Protein AF-K1XYV0-F1 (afdb_monomer_lite)

pLDDT: mean 82.24, std 15.39, range [30.09, 96.56]

Structure (mmCIF, N/CA/C/O backbone):
data_AF-K1XYV0-F1
#
_entry.id   AF-K1XYV0-F1
#
loop_
_atom_site.group_PDB
_atom_site.id
_atom_site.type_symbol
_atom_site.label_atom_id
_atom_site.label_alt_id
_atom_site.label_comp_id
_atom_site.label_asym_id
_atom_site.label_entity_id
_atom_site.label_seq_id
_atom_site.pdbx_PDB_ins_code
_atom_site.Cartn_x
_atom_site.Cartn_y
_atom_site.Cartn_z
_atom_site.occupancy
_atom_site.B_iso_or_equiv
_atom_site.auth_seq_id
_atom_site.auth_comp_id
_atom_site.auth_asym_id
_atom_site.auth_atom_id
_atom_site.pdbx_PDB_model_num
ATOM 1 N N . MET A 1 1 ? -13.484 -23.346 21.060 1.00 34.22 1 MET A N 1
ATOM 2 C CA . MET A 1 1 ? -13.846 -22.359 20.023 1.00 34.22 1 MET A CA 1
ATOM 3 C C . MET A 1 1 ? -14.900 -21.458 20.627 1.00 34.22 1 MET A C 1
ATOM 5 O O . MET A 1 1 ? -16.013 -21.914 20.848 1.00 34.22 1 MET A O 1
ATOM 9 N N . THR A 1 2 ? -14.520 -20.246 21.008 1.00 31.73 2 THR A N 1
ATOM 10 C CA . THR A 1 2 ? -15.452 -19.229 21.510 1.00 31.73 2 THR A CA 1
ATOM 11 C C . THR A 1 2 ? -16.123 -18.592 20.289 1.00 31.73 2 THR A C 1
ATOM 13 O O . THR A 1 2 ? -15.403 -18.287 19.334 1.00 31.73 2 THR A O 1
ATOM 16 N N . PRO A 1 3 ? -17.459 -18.457 20.240 1.00 30.09 3 PRO A N 1
ATOM 17 C CA . PRO A 1 3 ? -18.120 -17.852 19.088 1.00 30.09 3 PRO A CA 1
ATOM 18 C C . PRO A 1 3 ? -17.719 -16.370 18.962 1.00 30.09 3 PRO A C 1
ATOM 20 O O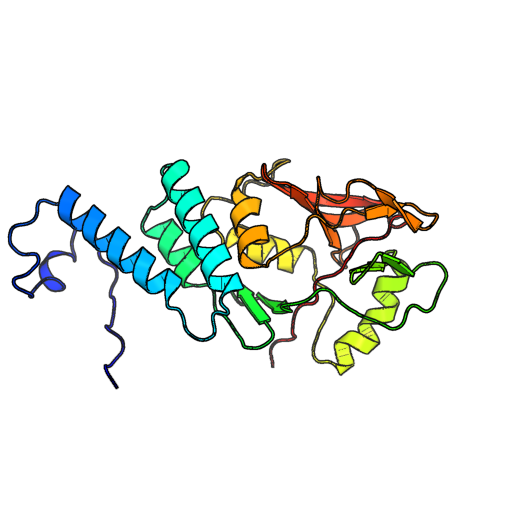 . PRO A 1 3 ? -17.352 -15.758 19.970 1.00 30.09 3 PRO A O 1
ATOM 23 N N . PRO A 1 4 ? -17.778 -15.779 17.753 1.00 40.09 4 PRO A N 1
ATOM 24 C CA . PRO A 1 4 ? -17.582 -14.347 17.598 1.00 40.09 4 PRO A CA 1
ATOM 25 C C . PRO A 1 4 ? -18.696 -13.638 18.367 1.00 40.09 4 PRO A C 1
ATOM 27 O O . PRO A 1 4 ? -19.871 -13.958 18.193 1.00 40.09 4 PRO A O 1
ATOM 30 N N . ILE A 1 5 ? -18.321 -12.708 19.243 1.00 43.47 5 ILE A N 1
ATOM 31 C CA . ILE A 1 5 ? -19.282 -11.806 19.873 1.00 43.47 5 ILE A CA 1
ATOM 32 C C . ILE A 1 5 ? -19.914 -10.992 18.740 1.00 43.47 5 ILE A C 1
ATOM 34 O O . ILE A 1 5 ? -19.206 -10.340 17.973 1.00 43.47 5 ILE A O 1
ATOM 38 N N . ASP A 1 6 ? -21.233 -11.095 18.606 1.00 42.94 6 ASP A N 1
ATOM 39 C CA . ASP A 1 6 ? -22.025 -10.340 17.640 1.00 42.94 6 ASP A CA 1
ATOM 40 C C . ASP A 1 6 ? -22.097 -8.882 18.123 1.00 42.94 6 ASP A C 1
ATOM 42 O O . ASP A 1 6 ? -22.933 -8.509 18.951 1.00 42.94 6 ASP A O 1
ATOM 46 N N . TRP A 1 7 ? -21.113 -8.078 17.717 1.00 45.12 7 TRP A N 1
ATOM 47 C CA . TRP A 1 7 ? -20.989 -6.675 18.108 1.00 45.12 7 TRP A CA 1
ATOM 48 C C . TRP A 1 7 ? -21.969 -5.825 17.292 1.00 45.12 7 TRP A C 1
ATOM 50 O O . TRP A 1 7 ? -21.604 -5.232 16.278 1.00 45.12 7 TRP A O 1
ATOM 60 N N . MET A 1 8 ? -23.225 -5.754 17.734 1.00 40.41 8 MET A N 1
ATOM 61 C CA . MET A 1 8 ? -24.137 -4.703 17.275 1.00 40.41 8 MET A CA 1
ATOM 62 C C . MET A 1 8 ? -23.553 -3.318 17.600 1.00 40.41 8 MET A C 1
ATOM 64 O O . MET A 1 8 ? -22.901 -3.139 18.630 1.00 40.41 8 MET A O 1
ATOM 68 N N . GLU A 1 9 ? -23.796 -2.340 16.720 1.00 41.62 9 GLU A N 1
ATOM 69 C CA . GLU A 1 9 ? -23.398 -0.939 16.896 1.00 41.62 9 GLU A CA 1
ATOM 70 C C . GLU A 1 9 ? -23.765 -0.421 18.295 1.00 41.62 9 GLU A C 1
ATOM 72 O O . GLU A 1 9 ? -24.942 -0.322 18.659 1.00 41.62 9 GLU A O 1
ATOM 77 N N . VAL A 1 10 ? -22.745 -0.072 19.083 1.00 42.69 10 VAL A N 1
ATOM 78 C CA . VAL A 1 10 ? -22.927 0.583 20.378 1.00 42.69 10 VAL A CA 1
ATOM 79 C C . VAL A 1 10 ? -23.204 2.058 20.107 1.00 42.69 10 VAL A C 1
ATOM 81 O O . VAL A 1 10 ? -22.298 2.876 20.005 1.00 42.69 10 VAL A O 1
ATOM 84 N N . THR A 1 11 ? -24.477 2.400 19.946 1.00 48.16 11 THR A N 1
ATOM 85 C CA . THR A 1 11 ? -24.942 3.789 20.016 1.00 48.16 11 THR A CA 1
ATOM 86 C C . THR A 1 11 ? -25.231 4.157 21.474 1.00 48.16 11 THR A C 1
ATOM 88 O O . THR A 1 11 ? -25.444 3.273 22.312 1.00 48.16 11 THR A O 1
ATOM 91 N N . ALA A 1 12 ? -25.302 5.456 21.784 1.00 46.09 12 ALA A N 1
ATOM 92 C CA . ALA A 1 12 ? -25.730 5.944 23.102 1.00 46.09 12 ALA A CA 1
ATOM 93 C C . ALA A 1 12 ? -27.096 5.363 23.539 1.00 46.09 12 ALA A C 1
ATOM 95 O O . ALA A 1 12 ? -27.359 5.199 24.727 1.00 46.09 12 ALA A O 1
ATOM 96 N N . GLU A 1 13 ? -27.943 4.978 22.579 1.00 40.25 13 GLU A N 1
ATOM 97 C CA . GLU A 1 13 ? -29.250 4.358 22.819 1.00 40.25 13 GLU A CA 1
ATOM 98 C C . GLU A 1 13 ? -29.178 2.835 23.056 1.00 40.25 13 GLU A C 1
ATOM 100 O O . GLU A 1 13 ? -30.052 2.271 23.716 1.00 40.25 13 GLU A O 1
ATOM 105 N N . ASN A 1 14 ? -28.123 2.160 22.577 1.00 46.03 14 ASN A N 1
ATOM 106 C CA . ASN A 1 14 ? -27.986 0.696 22.615 1.00 46.03 14 ASN A CA 1
ATOM 107 C C . ASN A 1 14 ? -26.979 0.181 23.661 1.00 46.03 14 ASN A C 1
ATOM 109 O O . ASN A 1 14 ? -26.996 -1.010 23.995 1.00 46.03 14 ASN A O 1
ATOM 113 N N . ALA A 1 15 ? -26.157 1.064 24.237 1.00 42.31 15 ALA A N 1
ATOM 114 C CA . ALA A 1 15 ? -25.231 0.756 25.331 1.00 42.31 15 ALA A CA 1
ATOM 115 C C . ALA A 1 15 ? -25.857 -0.025 26.517 1.00 42.31 15 ALA A C 1
ATOM 117 O O . ALA A 1 15 ? -25.218 -0.966 26.999 1.00 42.31 15 ALA A O 1
ATOM 118 N N . PRO A 1 16 ? -27.113 0.233 26.958 1.00 44.03 16 PRO A N 1
ATOM 119 C CA . PRO A 1 16 ? -27.680 -0.450 28.127 1.00 44.03 16 PRO A CA 1
ATOM 120 C C . PRO A 1 16 ? -28.023 -1.934 27.908 1.00 44.03 16 PRO A C 1
ATOM 122 O O . PRO A 1 16 ? -28.310 -2.642 28.873 1.00 44.03 16 PRO A O 1
ATOM 125 N N . LYS A 1 17 ? -28.052 -2.425 26.659 1.00 42.88 17 LYS A N 1
ATOM 126 C CA . LYS A 1 17 ? -28.439 -3.818 26.351 1.00 42.88 17 LYS A CA 1
ATOM 127 C C . LYS A 1 17 ? -27.262 -4.779 26.190 1.00 42.88 17 LYS A C 1
ATOM 129 O O . LYS A 1 17 ? -27.455 -5.972 26.409 1.00 42.88 17 LYS A O 1
ATOM 134 N N . ILE A 1 18 ? -26.073 -4.285 25.841 1.00 45.56 18 ILE A N 1
ATOM 135 C CA . ILE A 1 18 ? -24.883 -5.118 25.570 1.00 45.56 18 ILE A CA 1
ATOM 136 C C . ILE A 1 18 ? -24.045 -5.335 26.848 1.00 45.56 18 ILE A C 1
ATOM 138 O O . ILE A 1 18 ? -23.333 -6.329 26.972 1.00 45.56 18 ILE A O 1
ATOM 142 N N . LEU A 1 19 ? -24.192 -4.466 27.852 1.00 46.69 19 LEU A N 1
ATOM 143 C CA . LEU A 1 19 ? -23.404 -4.482 29.086 1.00 46.69 19 LEU A CA 1
ATOM 144 C C . LEU A 1 19 ? -24.196 -5.113 30.244 1.00 46.69 19 LEU A C 1
ATOM 146 O O . LEU A 1 19 ? -24.749 -4.428 31.100 1.00 46.69 19 LEU A O 1
ATOM 150 N N . LYS A 1 20 ? -24.266 -6.449 30.266 1.00 44.28 20 LYS A N 1
ATOM 151 C CA . LYS A 1 20 ? -24.708 -7.238 31.435 1.00 44.28 20 LYS A CA 1
ATOM 152 C C . LYS A 1 20 ? -23.610 -8.177 31.937 1.00 44.28 20 LYS A C 1
ATOM 154 O O . LYS A 1 20 ? -23.865 -9.341 32.232 1.00 44.28 20 LYS A O 1
ATOM 159 N N . THR A 1 21 ? -22.385 -7.682 32.033 1.00 54.94 21 THR A N 1
ATOM 160 C CA . THR A 1 21 ? -21.375 -8.284 32.908 1.00 54.94 21 THR A CA 1
ATOM 161 C C . THR A 1 21 ? -21.115 -7.313 34.053 1.00 54.94 21 THR A C 1
ATOM 163 O O . THR A 1 21 ? -21.098 -6.099 33.843 1.00 54.94 21 THR A O 1
ATOM 166 N N . ASP A 1 22 ? -20.953 -7.837 35.270 1.00 59.22 22 ASP A N 1
ATOM 167 C CA . ASP A 1 22 ? -20.768 -7.031 36.488 1.00 59.22 22 ASP A CA 1
ATOM 168 C C . ASP A 1 22 ? -19.559 -6.072 36.398 1.00 59.22 22 ASP A C 1
ATOM 170 O O . ASP A 1 22 ? -19.506 -5.080 37.116 1.00 59.22 22 ASP A O 1
ATOM 174 N N . GLU A 1 23 ? -18.635 -6.309 35.460 1.00 59.03 23 GLU A N 1
ATOM 175 C CA . GLU A 1 23 ? -17.440 -5.493 35.194 1.00 59.03 23 GLU A CA 1
ATOM 176 C C . GLU A 1 23 ? -17.707 -4.037 34.769 1.00 59.03 23 GLU A C 1
ATOM 178 O O . GLU A 1 23 ? -16.818 -3.205 34.917 1.00 59.03 23 GLU A O 1
ATOM 183 N N . PHE A 1 24 ? -18.886 -3.706 34.230 1.00 60.69 24 PHE A N 1
ATOM 18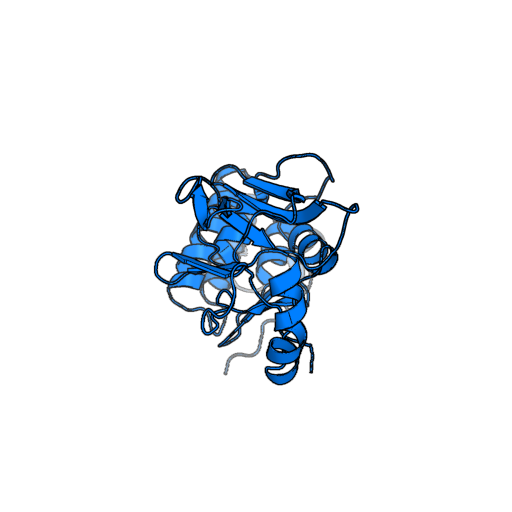4 C CA . PHE A 1 24 ? -19.136 -2.382 33.624 1.00 60.69 24 PHE A CA 1
ATOM 185 C C . PHE A 1 24 ? -20.207 -1.554 34.331 1.00 60.69 24 PHE A C 1
ATOM 187 O O . PHE A 1 24 ? -20.509 -0.442 33.906 1.00 60.69 24 PHE A O 1
ATOM 194 N N . ARG A 1 25 ? -20.818 -2.105 35.383 1.00 62.78 25 ARG A N 1
ATOM 195 C CA . ARG A 1 25 ? -22.044 -1.563 35.980 1.00 62.78 25 ARG A CA 1
ATOM 196 C C . ARG A 1 25 ? -21.842 -0.226 36.701 1.00 62.78 25 ARG A C 1
ATOM 198 O O . ARG A 1 25 ? -22.779 0.565 36.749 1.00 62.78 25 ARG A O 1
ATOM 205 N N . ASP A 1 26 ? -20.633 0.018 37.206 1.00 78.75 26 ASP A N 1
ATOM 206 C CA . ASP A 1 26 ? -20.312 1.165 38.066 1.00 78.75 26 ASP A CA 1
ATOM 207 C C . ASP A 1 26 ? -19.375 2.194 37.402 1.00 78.75 26 ASP A C 1
ATOM 209 O O . ASP A 1 26 ? -18.969 3.162 38.045 1.00 78.75 26 ASP A O 1
ATOM 213 N N . LEU A 1 27 ? -19.021 2.002 36.125 1.00 76.25 27 LEU A N 1
ATOM 214 C CA . LEU A 1 27 ? -18.130 2.912 35.403 1.00 76.25 27 LEU A CA 1
ATOM 215 C C . LEU A 1 27 ? -18.881 4.146 34.900 1.00 76.25 27 LEU A C 1
ATOM 217 O O . LEU A 1 27 ? -19.997 4.057 34.384 1.00 76.25 27 LEU A O 1
ATOM 221 N N . LYS A 1 28 ? -18.230 5.307 34.984 1.00 84.38 28 LYS A N 1
ATOM 222 C CA . LYS A 1 28 ? -18.672 6.517 34.286 1.00 84.38 28 LYS A CA 1
ATOM 223 C C . LYS A 1 28 ? -18.500 6.340 32.779 1.00 84.38 28 LYS A C 1
ATOM 225 O O . LYS A 1 28 ? -17.657 5.575 32.318 1.00 84.38 28 LYS A O 1
ATOM 230 N N . GLU A 1 29 ? -19.257 7.107 32.002 1.00 78.19 29 GLU A N 1
ATOM 231 C CA . GLU A 1 29 ? -19.214 7.065 30.535 1.00 78.19 29 GLU A CA 1
ATOM 232 C C . GLU A 1 29 ? -17.792 7.254 29.974 1.00 78.19 29 GLU A C 1
ATOM 234 O O . GLU A 1 29 ? -17.361 6.501 29.104 1.00 78.19 29 GLU A O 1
ATOM 239 N N . GLU A 1 30 ? -17.019 8.185 30.535 1.00 79.00 30 GLU A N 1
ATOM 240 C CA . GLU A 1 30 ? -15.622 8.421 30.143 1.00 79.00 30 GLU A CA 1
ATOM 241 C C . GLU A 1 30 ? -14.723 7.197 30.397 1.00 79.00 30 GLU A C 1
ATOM 243 O O . GLU A 1 30 ? -13.899 6.834 29.557 1.00 79.00 30 GLU A O 1
ATOM 248 N N . GLU A 1 31 ? -14.906 6.520 31.534 1.00 80.94 31 GLU A N 1
ATOM 249 C CA . GLU A 1 31 ? -14.152 5.315 31.900 1.00 80.94 31 GLU A CA 1
ATOM 250 C C . GLU A 1 31 ? -14.528 4.136 30.993 1.00 80.94 31 GLU A C 1
ATOM 252 O O . GLU A 1 31 ? -13.666 3.348 30.593 1.00 80.94 31 GLU A O 1
ATOM 257 N N . LEU A 1 32 ? -15.804 4.051 30.608 1.00 79.75 32 LEU A N 1
ATOM 258 C CA . LEU A 1 32 ? -16.302 3.057 29.666 1.00 79.75 32 LEU A CA 1
ATOM 259 C C . LEU A 1 32 ? -15.686 3.248 28.273 1.00 79.75 32 LEU A C 1
ATOM 261 O O . LEU A 1 32 ? -15.239 2.273 27.672 1.00 79.75 32 LEU A O 1
ATOM 265 N N . VAL A 1 33 ? -15.608 4.486 27.773 1.00 78.31 33 VAL A N 1
ATOM 266 C CA . VAL A 1 33 ? -14.982 4.794 26.474 1.00 78.31 33 VAL A CA 1
ATOM 267 C C . VAL A 1 33 ? -13.500 4.414 26.473 1.00 78.31 33 VAL A C 1
ATOM 269 O O . VAL A 1 33 ? -13.040 3.757 25.538 1.00 78.31 33 VAL A O 1
ATOM 272 N N . ILE A 1 34 ? -12.762 4.749 27.537 1.00 80.44 34 ILE A N 1
ATOM 273 C CA . ILE A 1 34 ? -11.345 4.377 27.681 1.00 80.44 34 ILE A CA 1
ATOM 274 C C . ILE A 1 34 ? -11.178 2.853 27.644 1.00 80.44 34 ILE A C 1
ATOM 276 O O . ILE A 1 34 ? -10.327 2.334 26.918 1.00 80.44 34 ILE A O 1
ATOM 280 N N . LEU A 1 35 ? -12.007 2.125 28.396 1.00 83.06 35 LEU A N 1
ATOM 281 C CA . LEU A 1 35 ? -11.947 0.667 28.466 1.00 83.06 35 LEU A CA 1
ATOM 282 C C . LEU A 1 35 ? -12.308 0.005 27.127 1.00 83.06 35 LEU A C 1
ATOM 284 O O . LEU A 1 35 ? -11.651 -0.952 26.712 1.00 83.06 35 LEU A O 1
ATOM 288 N N . LEU A 1 36 ? -13.321 0.521 26.427 1.00 83.00 36 LEU A N 1
ATOM 289 C CA . LEU A 1 36 ? -13.712 0.041 25.100 1.00 83.00 36 LEU A CA 1
ATOM 290 C C . LEU A 1 36 ? -12.607 0.278 24.065 1.00 83.00 36 LEU A C 1
ATOM 292 O O . LEU A 1 36 ? -12.276 -0.643 23.316 1.00 83.00 36 LEU A O 1
ATOM 296 N N . ASN A 1 37 ? -11.989 1.462 24.055 1.00 82.56 37 ASN A N 1
ATOM 297 C CA . ASN A 1 37 ? -10.861 1.754 23.170 1.00 82.56 37 ASN A CA 1
ATOM 298 C C . ASN A 1 37 ? -9.663 0.845 23.469 1.00 82.56 37 ASN A C 1
ATOM 300 O O . ASN A 1 37 ? -9.077 0.290 22.542 1.00 82.56 37 ASN A O 1
ATOM 304 N N . ALA A 1 38 ? -9.346 0.597 24.744 1.00 85.00 38 ALA A N 1
ATOM 305 C CA . ALA A 1 38 ? -8.284 -0.335 25.124 1.00 85.00 38 ALA A CA 1
ATOM 306 C C . ALA A 1 38 ? -8.542 -1.762 24.602 1.00 85.00 38 ALA A C 1
ATOM 308 O O . ALA A 1 38 ? -7.650 -2.365 24.001 1.00 85.00 38 ALA A O 1
ATOM 309 N N . LYS A 1 39 ? -9.773 -2.278 24.745 1.00 87.06 39 LYS A N 1
ATOM 310 C CA . LYS A 1 39 ? -10.154 -3.593 24.196 1.00 87.06 39 LYS A CA 1
ATOM 311 C C . LYS A 1 39 ? -10.095 -3.624 22.664 1.00 87.06 39 LYS A C 1
ATOM 313 O O . LYS A 1 39 ? -9.656 -4.615 22.086 1.00 87.06 39 LYS A O 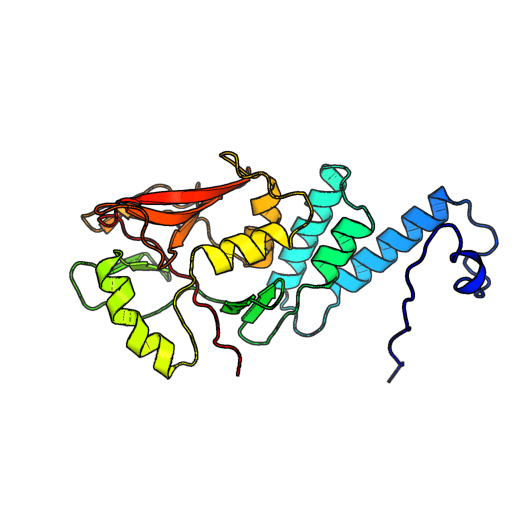1
ATOM 318 N N . ARG A 1 40 ? -10.488 -2.541 21.983 1.00 88.81 40 ARG A N 1
ATOM 319 C CA . ARG A 1 40 ? -10.352 -2.422 20.518 1.00 88.81 40 ARG A CA 1
ATOM 320 C C . ARG A 1 40 ? -8.894 -2.429 20.078 1.00 88.81 40 ARG A C 1
ATOM 322 O O . ARG A 1 40 ? -8.556 -3.135 19.131 1.00 88.81 40 ARG A O 1
ATOM 329 N N . HIS A 1 41 ? -8.020 -1.707 20.777 1.00 92.25 41 HIS A N 1
ATOM 330 C CA . HIS A 1 41 ? -6.583 -1.735 20.506 1.00 92.25 41 HIS A CA 1
ATOM 331 C C . HIS A 1 41 ? -6.025 -3.154 20.652 1.00 92.25 41 HIS A C 1
ATOM 333 O O . HIS A 1 41 ? -5.329 -3.630 19.759 1.00 92.25 41 HIS A O 1
ATOM 339 N N . GLU A 1 42 ? -6.386 -3.870 21.718 1.00 92.31 42 GLU A N 1
ATOM 340 C CA . GLU A 1 42 ? -5.985 -5.267 21.900 1.00 92.31 42 GLU A CA 1
ATOM 341 C C . GLU A 1 42 ? -6.468 -6.164 20.747 1.00 92.31 42 GLU A C 1
ATOM 343 O O . GLU A 1 42 ? -5.687 -6.947 20.202 1.00 92.31 42 GLU A O 1
ATOM 348 N N . ASN A 1 43 ? -7.723 -6.015 20.316 1.00 91.50 43 ASN A N 1
ATOM 349 C CA . ASN A 1 43 ? -8.270 -6.776 19.191 1.00 91.50 43 ASN A CA 1
ATOM 350 C C . ASN A 1 43 ? -7.536 -6.477 17.875 1.00 91.50 43 ASN A C 1
ATOM 352 O O . ASN A 1 43 ? -7.203 -7.403 17.135 1.00 91.50 43 ASN A O 1
ATOM 356 N N . LEU A 1 44 ? -7.241 -5.203 17.593 1.00 94.25 44 LEU A N 1
ATOM 357 C CA . LEU A 1 44 ? -6.489 -4.779 16.407 1.00 94.25 44 LEU A CA 1
ATOM 358 C C . LEU A 1 44 ? -5.084 -5.393 16.353 1.00 94.25 44 LEU A C 1
ATOM 360 O O . LEU A 1 44 ? -4.595 -5.707 15.269 1.00 94.25 44 LEU A O 1
ATOM 364 N N . LEU A 1 45 ? -4.450 -5.587 17.510 1.00 95.75 45 LEU A N 1
ATOM 365 C CA . LEU A 1 45 ? -3.093 -6.124 17.639 1.00 95.75 45 LEU A CA 1
ATOM 366 C C . LEU A 1 45 ? -3.008 -7.653 17.626 1.00 95.75 45 LEU A C 1
ATOM 368 O O . LEU A 1 45 ? -1.906 -8.205 17.566 1.00 95.75 45 LEU A O 1
ATOM 372 N N . ASN A 1 46 ? -4.151 -8.335 17.688 1.00 93.50 46 ASN A N 1
ATOM 373 C CA . ASN A 1 46 ? -4.246 -9.792 17.735 1.00 93.50 46 ASN A CA 1
ATOM 374 C C . ASN A 1 46 ? -5.092 -10.356 16.580 1.00 93.50 46 ASN A C 1
ATOM 376 O O . ASN A 1 46 ? -5.654 -11.448 16.684 1.00 93.50 46 ASN A O 1
ATOM 380 N N . LYS A 1 47 ? -5.188 -9.626 15.461 1.00 93.06 47 LYS A N 1
ATOM 381 C CA . LYS A 1 47 ? -5.910 -10.101 14.275 1.00 93.06 47 LYS A CA 1
ATOM 382 C C . LYS A 1 47 ? -5.226 -11.345 13.687 1.00 93.06 47 LYS A C 1
ATOM 384 O O . LYS A 1 47 ? -3.997 -11.462 13.725 1.00 93.06 47 LYS A O 1
ATOM 389 N N . PRO A 1 48 ? -6.000 -12.277 13.105 1.00 93.38 48 PRO A N 1
ATOM 390 C CA . PRO A 1 48 ? -5.443 -13.491 12.521 1.00 93.38 48 PRO A CA 1
ATOM 391 C C . PRO A 1 48 ? -4.458 -13.176 11.386 1.00 93.38 48 PRO A C 1
ATOM 393 O O . PRO A 1 48 ? -4.639 -12.216 10.639 1.00 93.38 48 PRO A O 1
ATOM 396 N N . ASN A 1 49 ? -3.438 -14.029 11.239 1.00 93.38 49 ASN A N 1
ATOM 397 C CA . ASN A 1 49 ? -2.404 -13.977 10.191 1.00 93.38 49 ASN A CA 1
ATOM 398 C C . ASN A 1 49 ? -1.520 -12.715 10.171 1.00 93.38 49 ASN A C 1
ATOM 400 O O . ASN A 1 49 ? -0.816 -12.481 9.185 1.00 93.38 49 ASN A O 1
ATOM 404 N N . MET A 1 50 ? -1.526 -11.912 11.236 1.00 94.50 50 MET A N 1
ATOM 405 C CA . MET A 1 50 ? -0.533 -10.856 11.407 1.00 94.50 50 MET A CA 1
ATOM 406 C C . MET A 1 50 ? 0.846 -11.468 11.661 1.00 94.50 50 MET A C 1
ATOM 408 O O . MET A 1 50 ? 1.035 -12.300 12.548 1.00 94.50 50 MET A O 1
ATOM 412 N N . THR A 1 51 ? 1.828 -11.033 10.884 1.00 94.00 51 THR A N 1
ATOM 413 C CA . THR A 1 51 ? 3.247 -11.248 11.177 1.00 94.00 51 THR A CA 1
ATOM 414 C C . THR A 1 51 ? 3.692 -10.328 12.325 1.00 94.00 51 THR A C 1
ATOM 416 O O . THR A 1 51 ? 3.012 -9.338 12.617 1.00 94.00 51 THR A O 1
ATOM 419 N N . PRO A 1 52 ? 4.853 -10.577 12.963 1.00 94.75 52 PRO A N 1
ATOM 420 C CA . PRO A 1 52 ? 5.410 -9.642 13.945 1.00 94.75 52 PRO A CA 1
ATOM 421 C C . PRO A 1 52 ? 5.566 -8.214 13.397 1.00 94.75 52 PRO A C 1
ATOM 423 O O . PRO A 1 52 ? 5.280 -7.250 14.104 1.00 94.75 52 PRO A O 1
ATOM 426 N N . THR A 1 53 ? 5.944 -8.076 12.121 1.00 92.94 53 THR A N 1
ATOM 427 C CA . THR A 1 53 ? 6.035 -6.779 11.435 1.00 92.94 53 THR A CA 1
ATOM 428 C C . THR A 1 53 ? 4.669 -6.113 11.287 1.00 92.94 53 THR A C 1
ATOM 430 O O . THR A 1 53 ? 4.540 -4.930 11.591 1.00 92.94 53 THR A O 1
ATOM 433 N N . ASP A 1 54 ? 3.628 -6.862 10.897 1.00 93.94 54 ASP A N 1
ATOM 434 C CA . ASP A 1 54 ? 2.266 -6.315 10.803 1.00 93.94 54 ASP A CA 1
ATOM 435 C C . ASP A 1 54 ? 1.795 -5.777 12.154 1.00 93.94 54 ASP A C 1
ATOM 437 O O . ASP A 1 54 ? 1.175 -4.716 12.213 1.00 93.94 54 ASP A O 1
ATOM 441 N N . LYS A 1 55 ? 2.108 -6.496 13.242 1.00 95.38 55 LYS A N 1
ATOM 442 C CA . LYS A 1 55 ? 1.747 -6.086 14.601 1.00 95.38 55 LYS A CA 1
ATOM 443 C C . LYS A 1 55 ? 2.434 -4.780 14.978 1.00 95.38 55 LYS A C 1
ATOM 445 O O . LYS A 1 55 ? 1.745 -3.829 15.331 1.00 95.38 55 LYS A O 1
ATOM 450 N N . ALA A 1 56 ? 3.749 -4.693 14.789 1.00 94.62 56 ALA A N 1
ATOM 451 C CA . ALA A 1 56 ? 4.501 -3.464 15.039 1.00 94.62 56 ALA A CA 1
ATOM 452 C C . ALA A 1 56 ? 3.990 -2.281 14.190 1.00 94.62 56 ALA A C 1
ATOM 454 O O . ALA A 1 56 ? 3.920 -1.144 14.655 1.00 94.62 56 ALA A O 1
ATOM 455 N N . ASN A 1 57 ? 3.595 -2.532 12.943 1.00 93.06 57 ASN A N 1
ATOM 456 C CA . ASN A 1 57 ? 3.059 -1.501 12.059 1.00 93.06 57 ASN A CA 1
ATOM 457 C C . ASN A 1 57 ? 1.626 -1.069 12.430 1.00 93.06 57 ASN A C 1
ATOM 459 O O . ASN A 1 57 ? 1.284 0.113 12.304 1.00 93.06 57 ASN A O 1
ATOM 463 N N . MET A 1 58 ? 0.800 -1.983 12.945 1.00 94.62 58 MET A N 1
ATOM 464 C CA . MET A 1 58 ? -0.500 -1.644 13.528 1.00 94.62 58 MET A CA 1
ATOM 465 C C . MET A 1 58 ? -0.334 -0.834 14.822 1.00 94.62 58 MET A C 1
ATOM 467 O O . MET A 1 58 ? -1.023 0.167 14.992 1.00 94.62 58 MET A O 1
ATOM 471 N N . GLU A 1 59 ? 0.627 -1.177 15.687 1.00 94.69 59 GLU A N 1
ATOM 472 C CA . GLU A 1 59 ? 0.948 -0.400 16.898 1.00 94.69 59 GLU A CA 1
ATOM 473 C C . GLU A 1 59 ? 1.321 1.048 16.558 1.00 94.69 59 GLU A C 1
ATOM 475 O O . GLU A 1 59 ? 0.784 1.980 17.159 1.00 94.69 59 GLU A O 1
ATOM 480 N N . LYS A 1 60 ? 2.169 1.259 15.540 1.00 92.19 60 LYS A N 1
ATOM 481 C CA . LYS A 1 60 ? 2.490 2.606 15.030 1.00 92.19 60 LYS A CA 1
ATOM 482 C C . LYS A 1 60 ? 1.244 3.353 14.552 1.00 92.19 60 LYS A C 1
ATOM 484 O O . LYS A 1 60 ? 1.113 4.547 14.806 1.00 92.19 60 LYS A O 1
ATOM 489 N N . SER A 1 61 ? 0.331 2.658 13.875 1.00 91.50 61 SER A N 1
ATOM 490 C CA . SER A 1 61 ? -0.906 3.248 13.350 1.00 91.50 61 SER A CA 1
ATOM 491 C C . SER A 1 61 ? -1.869 3.648 14.473 1.00 91.50 61 SER A C 1
ATOM 493 O O . SER A 1 61 ? -2.396 4.757 14.451 1.00 91.50 61 SER A O 1
ATOM 495 N N . ILE A 1 62 ? -2.041 2.797 15.490 1.00 92.19 62 ILE A N 1
ATOM 496 C CA . ILE A 1 62 ? -2.837 3.103 16.690 1.00 92.19 62 ILE A CA 1
ATOM 497 C C . ILE A 1 62 ? -2.219 4.281 17.446 1.00 92.19 62 ILE A C 1
ATOM 499 O O . ILE A 1 62 ? -2.914 5.244 17.763 1.00 92.19 62 ILE A O 1
ATOM 503 N N . LYS A 1 63 ? -0.900 4.253 17.679 1.00 91.81 63 LYS A N 1
ATOM 504 C CA . LYS A 1 63 ? -0.189 5.353 18.336 1.00 91.81 63 LYS A CA 1
ATOM 505 C C . LYS A 1 63 ? -0.370 6.672 17.586 1.00 91.81 63 LYS A C 1
ATOM 507 O O . LYS A 1 63 ? -0.632 7.691 18.216 1.00 91.81 63 LYS A O 1
ATOM 512 N N . PHE A 1 64 ? -0.276 6.652 16.257 1.00 88.19 64 PHE A N 1
ATOM 513 C CA . PHE A 1 64 ? -0.518 7.834 15.435 1.00 88.19 64 PHE A CA 1
ATOM 514 C C . PHE A 1 64 ? -1.929 8.404 15.648 1.00 88.19 64 PHE A C 1
ATOM 516 O O . PHE A 1 64 ? -2.070 9.616 15.804 1.00 88.19 64 PHE A O 1
ATOM 523 N N . LEU A 1 65 ? -2.963 7.555 15.703 1.00 87.88 65 LEU A N 1
ATOM 524 C CA . LEU A 1 65 ? -4.329 8.006 15.987 1.00 87.88 65 LEU A CA 1
ATOM 525 C C . LEU A 1 65 ? -4.444 8.634 17.379 1.00 87.88 65 LEU A C 1
ATOM 527 O O . LEU A 1 65 ? -4.998 9.724 17.492 1.00 87.88 65 LEU A O 1
ATOM 531 N N . ILE A 1 66 ? -3.874 8.008 18.410 1.00 90.19 66 ILE A N 1
ATOM 532 C CA . ILE A 1 66 ? -3.879 8.537 19.784 1.00 90.19 66 ILE A CA 1
ATOM 533 C C . ILE A 1 66 ? -3.169 9.897 19.847 1.00 90.19 66 ILE A C 1
ATOM 535 O O . ILE A 1 66 ? -3.728 10.871 20.349 1.00 90.19 66 ILE A O 1
ATOM 539 N N . ASP A 1 67 ? -1.962 10.000 19.282 1.00 88.75 67 ASP A N 1
ATOM 540 C CA . ASP A 1 67 ? -1.160 11.230 19.299 1.00 88.75 67 ASP A CA 1
ATOM 541 C C . ASP A 1 67 ? -1.873 12.390 18.573 1.00 88.75 67 ASP A C 1
ATOM 543 O O . ASP A 1 67 ? -1.680 13.562 18.907 1.00 88.75 67 ASP A O 1
ATOM 547 N N . LYS A 1 68 ? -2.723 12.074 17.587 1.00 85.81 68 LYS A N 1
ATOM 548 C CA . LYS A 1 68 ? -3.555 13.043 16.860 1.00 85.81 68 LYS A CA 1
ATOM 549 C C . LYS A 1 68 ? -4.949 13.245 17.460 1.00 85.81 68 LYS A C 1
ATOM 551 O O . LYS A 1 68 ? -5.691 14.065 16.925 1.00 85.81 68 LYS A O 1
ATOM 556 N N . LYS A 1 69 ? -5.292 12.573 18.567 1.00 87.94 69 LYS A N 1
ATOM 557 C CA . LYS A 1 69 ? -6.635 12.577 19.183 1.00 87.94 69 LYS A CA 1
ATOM 558 C C . LYS A 1 69 ? -7.727 12.138 18.199 1.00 87.94 69 LYS A C 1
ATOM 560 O O . LYS A 1 69 ? -8.772 12.770 18.069 1.00 87.94 69 LYS A O 1
ATOM 565 N N . MET A 1 70 ? -7.425 11.085 17.449 1.00 85.62 70 MET A N 1
ATOM 566 C CA . MET A 1 70 ? -8.224 10.539 16.352 1.00 85.62 70 MET A CA 1
ATOM 567 C C . MET A 1 70 ? -8.586 9.063 16.562 1.00 85.62 70 MET A C 1
ATOM 569 O O . MET A 1 70 ? -9.099 8.427 15.643 1.00 85.62 70 MET A O 1
ATOM 573 N N . ASP A 1 71 ? -8.357 8.506 17.748 1.00 88.75 71 ASP A N 1
ATOM 574 C CA . ASP A 1 71 ? -8.740 7.150 18.161 1.00 88.75 71 ASP A CA 1
ATOM 575 C C . ASP A 1 71 ? -10.249 7.033 18.463 1.00 88.75 71 ASP A C 1
ATOM 577 O O . ASP A 1 71 ? -10.685 6.470 19.465 1.00 88.75 71 ASP A O 1
ATOM 581 N N . THR A 1 72 ? -11.077 7.584 17.576 1.00 87.12 72 THR A N 1
ATOM 582 C CA . THR A 1 72 ? -12.534 7.470 17.655 1.00 87.12 72 THR A CA 1
ATOM 583 C C . THR A 1 72 ? -12.993 6.082 17.221 1.00 87.12 72 THR A C 1
ATOM 585 O O . THR A 1 72 ? -12.317 5.396 16.452 1.00 87.12 72 THR A O 1
ATOM 588 N N . GLU A 1 73 ? -14.195 5.690 17.644 1.00 86.44 73 GLU A N 1
ATOM 589 C CA . GLU A 1 73 ? -14.830 4.441 17.211 1.00 86.44 73 GLU A CA 1
ATOM 590 C C . GLU A 1 73 ? -14.820 4.255 15.690 1.00 86.44 73 GLU A C 1
ATOM 592 O O . GLU A 1 73 ? -14.448 3.192 15.198 1.00 86.44 73 GLU A O 1
ATOM 597 N N . GLU A 1 74 ? -15.210 5.286 14.943 1.00 87.88 74 GLU A N 1
ATOM 598 C CA . GLU A 1 74 ? -15.273 5.240 13.484 1.00 87.88 74 GLU A CA 1
ATOM 599 C C . GLU A 1 74 ? -13.898 4.951 12.862 1.00 87.88 74 GLU A C 1
ATOM 601 O O . GLU A 1 74 ? -13.767 4.099 11.982 1.00 87.88 74 GLU A O 1
ATOM 606 N N . ASN A 1 75 ? -12.851 5.617 13.352 1.00 89.25 75 ASN A N 1
ATOM 607 C CA . ASN A 1 75 ? -11.495 5.424 12.852 1.00 89.25 75 ASN A CA 1
ATOM 608 C C . ASN A 1 75 ? -10.935 4.050 13.245 1.00 89.25 75 ASN A C 1
ATOM 610 O O . ASN A 1 75 ? -10.279 3.397 12.434 1.00 89.25 75 ASN A O 1
ATOM 614 N N . LEU A 1 76 ? -11.227 3.569 14.453 1.00 89.62 76 LEU A N 1
ATOM 615 C CA . LEU A 1 76 ? -10.829 2.227 14.878 1.00 89.62 76 LEU A CA 1
ATOM 616 C C . LEU A 1 76 ? -11.526 1.143 14.039 1.00 89.62 76 LEU A C 1
ATOM 618 O O . LEU A 1 76 ? -10.847 0.237 13.557 1.00 89.62 76 LEU A O 1
ATOM 622 N N . LYS A 1 77 ? -12.826 1.286 13.739 1.00 89.38 77 LYS A N 1
ATOM 623 C CA . LYS A 1 77 ? -13.564 0.379 12.834 1.00 89.38 77 LYS A CA 1
ATOM 624 C C . LYS A 1 77 ? -12.940 0.298 11.438 1.00 89.38 77 LYS A C 1
ATOM 626 O O . LYS A 1 77 ? -12.890 -0.773 10.834 1.00 89.38 77 LYS A O 1
ATOM 631 N N . LYS A 1 78 ? -12.409 1.409 10.919 1.00 90.38 78 LYS A N 1
ATOM 632 C CA . LYS A 1 78 ? -11.683 1.416 9.638 1.00 90.38 78 LYS A CA 1
ATOM 633 C C . LYS A 1 78 ? -10.407 0.564 9.682 1.00 90.38 78 LYS A C 1
ATOM 635 O O . LYS A 1 78 ? -10.125 -0.151 8.723 1.00 90.38 78 LYS A O 1
ATOM 640 N N . LEU A 1 79 ? -9.665 0.572 10.795 1.00 92.12 79 LEU A N 1
ATOM 641 C CA . LEU A 1 79 ? -8.529 -0.343 10.997 1.00 92.12 79 LEU A CA 1
ATOM 642 C C . LEU A 1 79 ? -8.986 -1.799 11.203 1.00 92.12 79 LEU A C 1
ATOM 644 O O . LEU A 1 79 ? -8.330 -2.738 10.746 1.00 92.12 79 LEU A O 1
ATOM 648 N N . GLU A 1 80 ? -10.135 -2.012 11.847 1.00 91.00 80 GLU A N 1
ATOM 649 C CA . GLU A 1 80 ? -10.730 -3.342 12.019 1.00 91.00 80 GLU A CA 1
ATOM 650 C C . GLU A 1 80 ? -11.127 -3.979 10.677 1.00 91.00 80 GLU A C 1
ATOM 652 O O . GLU A 1 80 ? -11.009 -5.194 10.528 1.00 91.00 80 GLU A O 1
ATOM 657 N N . ALA A 1 81 ? -11.493 -3.184 9.669 1.00 91.38 81 ALA A N 1
ATOM 658 C CA . ALA A 1 81 ? -11.838 -3.672 8.331 1.00 91.38 81 ALA A CA 1
ATOM 659 C C . ALA A 1 81 ? -10.638 -4.203 7.516 1.00 91.38 81 ALA A C 1
ATOM 661 O O . ALA A 1 81 ? -10.822 -4.788 6.446 1.00 91.38 81 ALA A O 1
ATOM 662 N N . ILE A 1 82 ? -9.406 -4.000 7.992 1.00 93.38 82 ILE A N 1
ATOM 663 C CA . ILE A 1 82 ? -8.189 -4.452 7.308 1.00 93.38 82 ILE A CA 1
ATOM 664 C C . ILE A 1 82 ? -7.986 -5.940 7.570 1.00 93.38 82 ILE A C 1
ATOM 666 O O . ILE A 1 82 ? -7.995 -6.371 8.718 1.00 93.38 82 ILE A O 1
ATOM 670 N N . ASN A 1 83 ? -7.771 -6.736 6.526 1.00 94.38 83 ASN A N 1
ATOM 671 C CA . ASN A 1 83 ? -7.566 -8.178 6.659 1.00 94.38 83 ASN A CA 1
ATOM 672 C C . ASN A 1 83 ? -6.141 -8.567 6.272 1.00 94.38 83 ASN A C 1
ATOM 674 O O . ASN A 1 83 ? -5.628 -8.161 5.230 1.00 94.38 83 ASN A O 1
ATOM 678 N N . TYR A 1 84 ? -5.510 -9.398 7.096 1.00 95.00 84 TYR A N 1
ATOM 679 C CA . TYR A 1 84 ? -4.171 -9.913 6.842 1.00 95.00 84 TYR A CA 1
ATOM 680 C C . TYR A 1 84 ? -4.281 -11.319 6.251 1.00 95.00 84 TYR A C 1
ATOM 682 O O . TYR A 1 84 ? -4.833 -12.236 6.860 1.00 95.00 84 TYR A O 1
ATOM 690 N N . GLY A 1 85 ? -3.782 -11.481 5.029 1.00 93.44 85 GLY A N 1
ATOM 691 C CA . GLY A 1 85 ? -3.577 -12.774 4.387 1.00 93.44 85 GLY A CA 1
ATOM 692 C C . GLY A 1 85 ? -2.129 -13.239 4.541 1.00 93.44 85 GLY A C 1
ATOM 693 O O . GLY A 1 85 ? -1.250 -12.484 4.965 1.00 93.44 85 GLY A O 1
ATOM 694 N N . SER A 1 86 ? -1.848 -14.481 4.146 1.00 90.88 86 SER A N 1
ATOM 695 C CA . SER A 1 86 ? -0.484 -15.029 4.166 1.00 90.88 86 SER A CA 1
ATOM 696 C C . SER A 1 86 ? 0.457 -14.306 3.194 1.00 90.88 86 SER A C 1
ATOM 698 O O . SER A 1 86 ? 1.621 -14.089 3.511 1.00 90.88 86 SER A O 1
ATOM 700 N N . ASN A 1 87 ? -0.047 -13.878 2.033 1.00 90.38 87 ASN A N 1
ATOM 701 C CA . ASN A 1 87 ? 0.719 -13.194 0.983 1.00 90.38 87 ASN A CA 1
ATOM 702 C C . ASN A 1 87 ? 0.161 -11.810 0.595 1.00 90.38 87 ASN A C 1
ATOM 704 O O . ASN A 1 87 ? 0.730 -11.143 -0.274 1.00 90.38 87 ASN A O 1
ATOM 708 N N . TYR A 1 88 ? -0.913 -11.351 1.241 1.00 93.44 88 TYR A N 1
ATOM 709 C CA . TYR A 1 88 ? -1.526 -10.050 0.971 1.00 93.44 88 TYR A CA 1
ATOM 710 C C . TYR A 1 88 ? -1.982 -9.331 2.242 1.00 93.44 88 TYR A C 1
ATOM 712 O O . TYR A 1 88 ? -2.151 -9.943 3.294 1.00 93.44 88 TYR A O 1
ATOM 720 N N . ILE A 1 89 ? -2.223 -8.030 2.108 1.00 94.12 89 ILE A N 1
ATOM 721 C CA . ILE A 1 89 ? -2.960 -7.204 3.064 1.00 94.12 89 ILE A CA 1
ATOM 722 C C . ILE A 1 89 ? -4.134 -6.597 2.303 1.00 94.12 89 ILE A C 1
ATOM 724 O O . ILE A 1 89 ? -3.958 -6.004 1.238 1.00 94.12 89 ILE A O 1
ATOM 728 N N . GLU A 1 90 ? -5.342 -6.806 2.805 1.00 93.38 90 GLU A N 1
ATOM 729 C CA . GLU A 1 90 ? -6.572 -6.346 2.182 1.00 93.38 90 GLU A CA 1
ATOM 730 C C . GLU A 1 90 ? -7.102 -5.123 2.904 1.00 93.38 90 GLU A C 1
ATOM 732 O O . GLU A 1 90 ? -7.439 -5.169 4.085 1.00 93.38 90 GLU A O 1
ATOM 737 N N . ILE A 1 91 ? -7.181 -4.030 2.154 1.00 90.06 91 ILE A N 1
ATOM 738 C CA . ILE A 1 91 ? -7.729 -2.764 2.614 1.00 90.06 91 ILE A CA 1
ATOM 739 C C . ILE A 1 91 ? -8.938 -2.495 1.727 1.00 90.06 91 ILE A C 1
ATOM 741 O O . ILE A 1 91 ? -8.786 -2.229 0.534 1.00 90.06 91 ILE A O 1
ATOM 745 N N . TRP A 1 92 ? -10.136 -2.620 2.302 1.00 85.00 92 TRP A N 1
ATOM 746 C CA . TRP A 1 92 ? -11.401 -2.303 1.629 1.00 85.00 92 TRP A CA 1
ATOM 747 C C . TRP A 1 92 ? -11.612 -3.040 0.298 1.00 85.00 92 TRP A C 1
ATOM 749 O O . TRP A 1 92 ? -11.879 -2.443 -0.747 1.00 85.00 92 TRP A O 1
ATOM 759 N N . GLY A 1 93 ? -11.421 -4.360 0.319 1.00 86.06 93 GLY A N 1
ATOM 760 C CA . GLY A 1 93 ? -11.572 -5.214 -0.862 1.00 86.06 93 GLY A CA 1
ATOM 761 C C . GLY A 1 93 ? -10.382 -5.193 -1.828 1.00 86.06 93 GLY A C 1
ATOM 762 O O . GLY A 1 93 ? -10.375 -5.941 -2.805 1.00 86.06 93 GLY A O 1
ATOM 763 N N . VAL A 1 94 ? -9.359 -4.363 -1.586 1.00 89.19 94 VAL A N 1
ATOM 764 C CA . VAL A 1 94 ? -8.140 -4.326 -2.406 1.00 89.19 94 VAL A CA 1
ATOM 765 C C . VAL A 1 94 ? -7.049 -5.156 -1.737 1.00 89.19 94 VAL A C 1
ATOM 767 O O . VAL A 1 94 ? -6.421 -4.718 -0.773 1.00 89.19 94 VAL A O 1
ATOM 770 N N . LYS A 1 95 ? -6.794 -6.352 -2.276 1.00 93.44 95 LYS A N 1
ATOM 771 C CA . LYS A 1 95 ? -5.745 -7.274 -1.813 1.00 93.44 95 LYS A CA 1
ATOM 772 C C . LYS A 1 95 ? -4.380 -6.849 -2.353 1.00 93.44 95 LYS A C 1
ATOM 774 O O . LYS A 1 95 ? -4.034 -7.161 -3.489 1.00 93.44 95 LYS A O 1
ATOM 779 N N . ARG A 1 96 ? -3.589 -6.130 -1.559 1.00 91.50 96 ARG A N 1
ATOM 780 C CA . ARG A 1 96 ? -2.231 -5.693 -1.927 1.00 91.50 96 ARG A CA 1
ATOM 781 C C . ARG A 1 96 ? -1.210 -6.757 -1.567 1.00 91.50 96 ARG A C 1
ATOM 783 O O . ARG A 1 96 ? -1.240 -7.284 -0.460 1.00 91.50 96 ARG A O 1
ATOM 790 N N . ALA A 1 97 ? -0.295 -7.056 -2.483 1.00 92.00 97 ALA A N 1
ATOM 791 C CA . ALA A 1 97 ? 0.783 -7.997 -2.218 1.00 92.00 97 ALA A CA 1
ATOM 792 C C . ALA A 1 97 ? 1.651 -7.509 -1.048 1.00 92.00 97 ALA A C 1
ATOM 794 O O . ALA A 1 97 ? 1.960 -6.319 -0.928 1.00 92.00 97 ALA A O 1
ATOM 795 N N . ARG A 1 98 ? 2.102 -8.443 -0.207 1.00 90.19 98 ARG A N 1
ATOM 796 C CA . ARG A 1 98 ? 3.009 -8.138 0.912 1.00 90.19 98 ARG A CA 1
ATOM 797 C C . ARG A 1 98 ? 4.391 -7.679 0.473 1.00 90.19 98 ARG A C 1
ATOM 799 O O . ARG A 1 98 ? 5.127 -7.168 1.303 1.00 90.19 98 ARG A O 1
ATOM 806 N N . GLN A 1 99 ? 4.758 -7.831 -0.793 1.00 88.69 99 GLN A N 1
ATOM 807 C CA . GLN A 1 99 ? 6.071 -7.445 -1.299 1.00 88.69 99 GLN A CA 1
ATOM 808 C C . GLN A 1 99 ? 5.946 -6.673 -2.608 1.00 88.69 99 GLN A C 1
ATOM 810 O O . GLN A 1 99 ? 5.024 -6.896 -3.396 1.00 88.69 99 GLN A O 1
ATOM 815 N N . ASN A 1 100 ? 6.904 -5.774 -2.834 1.00 90.25 100 ASN A N 1
ATOM 816 C CA . ASN A 1 100 ? 7.090 -5.153 -4.138 1.00 90.25 100 ASN A CA 1
ATOM 817 C C . ASN A 1 100 ? 7.461 -6.220 -5.176 1.00 90.25 100 ASN A C 1
ATOM 819 O O . ASN A 1 100 ? 8.111 -7.215 -4.846 1.00 90.25 100 ASN A O 1
ATOM 823 N N . LEU A 1 101 ? 7.070 -5.985 -6.427 1.00 89.56 101 LEU A N 1
ATOM 824 C CA . LEU A 1 101 ? 7.379 -6.846 -7.559 1.00 89.56 101 LEU A CA 1
ATOM 825 C C . LEU A 1 101 ? 8.892 -7.079 -7.647 1.00 89.56 101 LEU A C 1
ATOM 827 O O . LEU A 1 101 ? 9.673 -6.133 -7.756 1.00 89.56 101 LEU A O 1
ATOM 831 N N . LYS A 1 102 ? 9.291 -8.350 -7.608 1.00 86.44 102 LYS A N 1
ATOM 832 C CA . LYS A 1 102 ? 10.653 -8.807 -7.882 1.00 86.44 102 LYS A CA 1
ATOM 833 C C . LYS A 1 102 ? 10.614 -9.534 -9.222 1.00 86.44 102 LYS A C 1
ATOM 835 O O . LYS A 1 102 ? 9.842 -10.476 -9.372 1.00 86.44 102 LYS A O 1
ATOM 840 N N . VAL A 1 103 ? 11.400 -9.098 -10.197 1.00 76.62 103 VAL A N 1
ATOM 841 C CA . VAL A 1 103 ? 11.589 -9.827 -11.461 1.00 76.62 103 VAL A CA 1
ATOM 842 C C . VAL A 1 103 ? 13.073 -9.887 -11.793 1.00 76.62 103 VAL A C 1
ATOM 844 O O . VAL A 1 103 ? 13.859 -9.091 -11.275 1.00 76.62 103 VAL A O 1
ATOM 847 N N . GLU A 1 104 ? 13.441 -10.830 -12.656 1.00 61.56 104 GLU A N 1
ATOM 848 C CA . GLU A 1 104 ? 14.757 -10.879 -13.294 1.00 61.56 104 GLU A CA 1
ATOM 849 C C . GLU A 1 104 ? 14.957 -9.572 -14.090 1.00 61.56 104 GLU A C 1
ATOM 851 O O . GLU A 1 104 ? 14.146 -9.280 -14.976 1.00 61.56 104 GLU A O 1
ATOM 856 N N . PRO A 1 105 ? 15.961 -8.737 -13.763 1.00 58.28 105 PRO A N 1
ATOM 857 C CA . PRO A 1 105 ? 16.179 -7.477 -14.460 1.00 58.28 105 PRO A CA 1
ATOM 858 C C . PRO A 1 105 ? 16.581 -7.762 -15.907 1.00 58.28 105 PRO A C 1
ATOM 860 O O . PRO A 1 105 ? 17.684 -8.226 -16.163 1.00 58.28 105 PRO A O 1
ATOM 863 N N . ASN A 1 106 ? 15.692 -7.465 -16.850 1.00 55.56 106 ASN A N 1
ATOM 864 C CA . ASN A 1 106 ? 15.984 -7.505 -18.276 1.00 55.56 106 ASN A CA 1
ATOM 865 C C . ASN A 1 106 ? 15.457 -6.220 -18.917 1.00 55.56 106 ASN A C 1
ATOM 867 O O . ASN A 1 106 ? 14.248 -6.012 -18.993 1.00 55.56 106 ASN A O 1
ATOM 871 N N . GLY A 1 107 ? 16.371 -5.364 -19.374 1.00 66.81 107 GLY A N 1
ATOM 872 C CA . GLY A 1 107 ? 16.062 -4.177 -20.172 1.00 66.81 107 GLY A CA 1
ATOM 873 C C . GLY A 1 107 ? 16.587 -2.869 -19.581 1.00 66.81 107 GLY A C 1
ATOM 874 O O . GLY A 1 107 ? 16.686 -2.704 -18.370 1.00 66.81 107 GLY A O 1
ATOM 875 N N . GLU A 1 108 ? 16.861 -1.904 -20.460 1.00 81.38 108 GLU A N 1
ATOM 876 C CA . GLU A 1 108 ? 17.402 -0.560 -20.158 1.00 81.38 108 GLU A CA 1
ATOM 877 C C . GLU A 1 108 ? 16.474 0.318 -19.288 1.00 81.38 108 GLU A C 1
ATOM 879 O O . GLU A 1 108 ? 16.804 1.443 -18.916 1.00 81.38 108 GLU A O 1
ATOM 884 N N . ASN A 1 109 ? 15.292 -0.201 -18.959 1.00 90.25 109 ASN A N 1
ATOM 885 C CA . ASN A 1 109 ? 14.202 0.490 -18.280 1.00 90.25 109 ASN A CA 1
ATOM 886 C C . ASN A 1 109 ? 13.841 -0.147 -16.924 1.00 90.25 109 ASN A C 1
ATOM 888 O O . ASN A 1 109 ? 12.819 0.212 -16.331 1.00 90.25 109 ASN A O 1
ATOM 892 N N . ILE A 1 110 ? 14.658 -1.089 -16.440 1.00 91.81 110 ILE A N 1
ATOM 893 C CA . ILE A 1 110 ? 14.519 -1.734 -15.132 1.00 91.81 110 ILE A CA 1
ATOM 894 C C . ILE A 1 110 ? 15.834 -1.573 -14.368 1.00 91.81 110 ILE A C 1
ATOM 896 O O . ILE A 1 110 ? 16.893 -1.962 -14.852 1.00 91.81 110 ILE A O 1
ATOM 900 N N . PHE A 1 111 ? 15.766 -1.038 -13.152 1.00 92.88 111 PHE A N 1
ATOM 901 C CA . PHE A 1 111 ? 16.930 -0.828 -12.292 1.00 92.88 111 PHE A CA 1
ATOM 902 C C . PHE A 1 111 ? 16.791 -1.617 -10.994 1.00 92.88 111 PHE A C 1
ATOM 904 O O . PHE A 1 111 ? 15.688 -1.785 -10.474 1.00 92.88 111 PHE A O 1
ATOM 911 N N . LYS A 1 112 ? 17.911 -2.088 -10.445 1.00 92.75 112 LYS A N 1
ATOM 912 C CA . LYS A 1 112 ? 17.944 -2.836 -9.185 1.00 92.75 112 LYS A CA 1
ATOM 913 C C . LYS A 1 112 ? 18.850 -2.135 -8.182 1.00 92.75 112 LYS A C 1
ATOM 915 O O . LYS A 1 112 ? 20.012 -1.884 -8.481 1.00 92.75 112 LYS A O 1
ATOM 920 N N . HIS A 1 113 ? 18.328 -1.885 -6.982 1.00 91.62 113 HIS A N 1
ATOM 921 C CA . HIS A 1 113 ? 19.080 -1.311 -5.862 1.00 91.62 113 HIS A CA 1
ATOM 922 C C . HIS A 1 113 ? 18.818 -2.118 -4.589 1.00 91.62 113 HIS A C 1
ATOM 924 O O . HIS A 1 113 ? 17.774 -1.986 -3.949 1.00 91.62 113 HIS A O 1
ATOM 930 N N . GLY A 1 114 ? 19.780 -2.965 -4.214 1.00 89.75 114 GLY A N 1
ATOM 931 C CA . GLY A 1 114 ? 19.594 -3.952 -3.149 1.00 89.75 114 GLY A CA 1
ATOM 932 C C . GLY A 1 114 ? 18.502 -4.956 -3.521 1.00 89.75 114 GLY A C 1
ATOM 933 O O . GLY A 1 114 ? 18.531 -5.537 -4.610 1.00 89.75 114 GLY A O 1
ATOM 934 N N . ASP A 1 115 ? 17.522 -5.124 -2.635 1.00 88.44 115 ASP A N 1
ATOM 935 C CA . ASP A 1 115 ? 16.391 -6.020 -2.875 1.00 88.44 115 ASP A CA 1
ATOM 936 C C . ASP A 1 115 ? 15.282 -5.373 -3.709 1.00 88.44 115 ASP A C 1
ATOM 938 O O . ASP A 1 115 ? 14.380 -6.075 -4.162 1.00 88.44 115 ASP A O 1
ATOM 942 N N . GLU A 1 116 ? 15.289 -4.055 -3.918 1.00 91.12 116 GLU A N 1
ATOM 943 C CA . GLU A 1 116 ? 14.234 -3.354 -4.653 1.00 91.12 116 GLU A CA 1
ATOM 944 C C . GLU A 1 116 ? 14.502 -3.295 -6.158 1.00 91.12 116 GLU A C 1
ATOM 946 O O . GLU A 1 116 ? 15.635 -3.123 -6.612 1.00 91.12 116 GLU A O 1
ATOM 951 N N . VAL A 1 117 ? 13.420 -3.429 -6.929 1.00 92.94 117 VAL A N 1
ATOM 952 C CA . VAL A 1 117 ? 13.415 -3.317 -8.388 1.00 92.94 117 VAL A CA 1
ATOM 953 C C . VAL A 1 117 ? 12.540 -2.130 -8.770 1.00 92.94 117 VAL A C 1
ATOM 955 O O . VAL A 1 117 ? 11.427 -1.981 -8.264 1.00 92.94 117 VAL A O 1
ATOM 958 N N . TYR A 1 118 ? 13.064 -1.291 -9.654 1.00 94.06 118 TYR A N 1
ATOM 959 C CA . TYR A 1 118 ? 12.482 -0.034 -10.095 1.00 94.06 118 TYR A CA 1
ATOM 960 C C . TYR A 1 118 ? 12.203 -0.144 -11.587 1.00 94.06 118 TYR A C 1
ATOM 962 O O . TYR A 1 118 ? 13.073 -0.542 -12.356 1.00 94.06 118 TYR A O 1
ATOM 970 N N . PHE A 1 119 ? 11.002 0.234 -12.005 1.00 93.25 119 PHE A N 1
ATOM 971 C CA . PHE A 1 119 ? 10.554 0.103 -13.390 1.00 93.25 119 PHE A CA 1
ATOM 972 C C . PHE A 1 119 ? 10.264 1.483 -13.953 1.00 93.25 119 PHE A C 1
ATOM 974 O O . PHE A 1 119 ? 9.532 2.235 -13.311 1.00 93.25 119 PHE A O 1
ATOM 981 N N . LYS A 1 120 ? 10.775 1.831 -15.136 1.00 93.44 120 LYS A N 1
ATOM 982 C CA . LYS A 1 120 ? 10.150 2.911 -15.916 1.00 93.44 120 LYS A CA 1
ATOM 983 C C . LYS A 1 120 ? 8.768 2.460 -16.376 1.00 93.44 120 LYS A C 1
ATOM 985 O O . LYS A 1 120 ? 8.482 1.261 -16.448 1.00 93.44 120 LYS A O 1
ATOM 990 N N . PHE A 1 121 ? 7.904 3.420 -16.684 1.00 90.00 121 PHE A N 1
ATOM 991 C CA . PHE A 1 121 ? 6.486 3.137 -16.891 1.00 90.00 121 PHE A CA 1
ATOM 992 C C . PHE A 1 121 ? 6.202 2.166 -18.050 1.00 90.00 121 PHE A C 1
ATOM 994 O O . PHE A 1 121 ? 5.353 1.287 -17.922 1.00 90.00 121 PHE A O 1
ATOM 1001 N N . ASP A 1 122 ? 6.937 2.255 -19.159 1.00 87.38 122 ASP A N 1
ATOM 1002 C CA . ASP A 1 122 ? 6.708 1.355 -20.298 1.00 87.38 122 ASP A CA 1
ATOM 1003 C C . ASP A 1 122 ? 7.158 -0.081 -20.002 1.00 87.38 122 ASP A C 1
ATOM 1005 O O . ASP A 1 122 ? 6.408 -1.025 -20.254 1.00 87.38 122 ASP A O 1
ATOM 1009 N N . ALA A 1 123 ? 8.310 -0.253 -19.340 1.00 88.81 123 ALA A N 1
ATOM 1010 C CA . ALA A 1 123 ? 8.756 -1.566 -18.871 1.00 88.81 123 ALA A CA 1
ATOM 1011 C C . ALA A 1 123 ? 7.770 -2.181 -17.871 1.00 88.81 123 ALA A C 1
ATOM 1013 O O . ALA A 1 123 ? 7.597 -3.399 -17.837 1.00 88.81 123 ALA A O 1
ATOM 1014 N N . LEU A 1 124 ? 7.089 -1.346 -17.078 1.00 86.50 124 LEU A N 1
ATOM 1015 C CA . LEU A 1 124 ? 6.049 -1.802 -16.168 1.00 86.50 124 LEU A CA 1
ATOM 1016 C C . LEU A 1 124 ? 4.866 -2.432 -16.915 1.00 86.50 124 LEU A C 1
ATOM 1018 O O . LEU A 1 124 ? 4.390 -3.494 -16.513 1.00 86.50 124 LEU A O 1
ATOM 1022 N N . LYS A 1 125 ? 4.403 -1.818 -18.012 1.00 83.88 125 LYS A N 1
ATOM 1023 C CA . LYS A 1 125 ? 3.288 -2.354 -18.816 1.00 83.88 125 LYS A CA 1
ATOM 1024 C C . LYS A 1 125 ? 3.608 -3.727 -19.396 1.00 83.88 125 LYS A C 1
ATOM 1026 O O . LYS A 1 125 ? 2.730 -4.590 -19.449 1.00 83.88 125 LYS A O 1
ATOM 1031 N N . GLU A 1 126 ? 4.860 -3.957 -19.779 1.00 85.69 126 GLU A N 1
ATOM 1032 C CA . GLU A 1 126 ? 5.317 -5.256 -20.280 1.00 85.69 126 GLU A CA 1
ATOM 1033 C C . GLU A 1 126 ? 5.226 -6.355 -19.209 1.00 85.69 126 GLU A C 1
ATOM 1035 O O . GLU A 1 126 ? 4.914 -7.506 -19.531 1.00 85.69 126 GLU A O 1
ATOM 1040 N N . GLN A 1 127 ? 5.378 -6.000 -17.924 1.00 83.00 127 GLN A N 1
ATOM 1041 C CA . GLN A 1 127 ? 5.235 -6.944 -16.809 1.00 83.00 127 GLN A CA 1
ATOM 1042 C C . GLN A 1 127 ? 3.791 -7.401 -16.575 1.00 83.00 127 GLN A C 1
ATOM 1044 O O . GLN A 1 127 ? 3.577 -8.400 -15.885 1.00 83.00 127 GLN A O 1
ATOM 1049 N N . ASN A 1 128 ? 2.784 -6.730 -17.148 1.00 82.75 128 ASN A N 1
ATOM 1050 C CA . ASN A 1 128 ? 1.385 -7.048 -16.858 1.00 82.75 128 ASN A CA 1
ATOM 1051 C C . ASN A 1 128 ? 1.027 -8.498 -17.231 1.00 82.75 128 ASN A C 1
ATOM 1053 O O . ASN A 1 128 ? 0.349 -9.175 -16.467 1.00 82.75 128 ASN A O 1
ATOM 1057 N N . LYS A 1 129 ? 1.576 -9.032 -18.334 1.00 80.94 129 LYS A N 1
ATOM 1058 C CA . LYS A 1 129 ? 1.372 -10.442 -18.726 1.00 80.94 129 LYS A CA 1
ATOM 1059 C C . LYS A 1 129 ? 1.959 -11.432 -17.714 1.00 80.94 129 LYS A C 1
ATOM 1061 O O . LYS A 1 129 ? 1.405 -12.515 -17.528 1.00 80.94 129 LYS A O 1
ATOM 1066 N N . LEU A 1 130 ? 3.096 -11.097 -17.102 1.00 80.94 130 LEU A N 1
ATOM 1067 C CA . LEU A 1 130 ? 3.732 -11.932 -16.082 1.00 80.94 130 LEU A CA 1
ATOM 1068 C C . LEU A 1 130 ? 2.910 -11.913 -14.792 1.00 80.94 130 LEU A C 1
ATOM 1070 O O . LEU A 1 130 ? 2.609 -12.973 -14.248 1.00 80.94 130 LEU A O 1
ATOM 1074 N N . LEU A 1 131 ? 2.499 -10.722 -14.354 1.00 87.19 131 LEU A N 1
ATOM 1075 C CA . LEU A 1 131 ? 1.625 -10.550 -13.194 1.00 87.19 131 LEU A CA 1
ATOM 1076 C C . LEU A 1 131 ? 0.297 -11.285 -13.383 1.00 87.19 131 LEU A C 1
ATOM 1078 O O . LEU A 1 131 ? -0.131 -12.006 -12.485 1.00 87.19 131 LEU A O 1
ATOM 1082 N N . ASP A 1 132 ? -0.299 -11.188 -14.573 1.00 86.62 132 ASP A N 1
ATOM 1083 C CA . ASP A 1 132 ? -1.563 -11.843 -14.899 1.00 86.62 132 ASP A CA 1
ATOM 1084 C C . ASP A 1 132 ? -1.489 -13.363 -14.701 1.00 86.62 132 ASP A C 1
ATOM 1086 O O . ASP A 1 132 ? -2.408 -13.944 -14.121 1.00 86.62 132 ASP A O 1
ATOM 1090 N N . LYS A 1 133 ? -0.386 -14.002 -15.121 1.00 85.56 133 LYS A N 1
ATOM 1091 C CA . LYS A 1 133 ? -0.137 -15.442 -14.912 1.00 85.56 133 LYS A CA 1
ATOM 1092 C C . LYS A 1 133 ? 0.032 -15.815 -13.439 1.00 85.56 133 LYS A C 1
ATOM 1094 O O . LYS A 1 133 ? -0.207 -16.961 -13.076 1.00 85.56 133 LYS A O 1
ATOM 1099 N N . GLN A 1 134 ? 0.443 -14.866 -12.604 1.00 86.19 134 GLN A N 1
ATOM 1100 C CA . GLN A 1 134 ? 0.611 -15.037 -11.161 1.00 86.19 134 GLN A CA 1
ATOM 1101 C C . GLN A 1 134 ? -0.651 -14.640 -10.373 1.00 86.19 134 GLN A C 1
ATOM 1103 O O . GLN A 1 134 ? -0.606 -14.543 -9.149 1.00 86.19 134 GLN A O 1
ATOM 1108 N N . GLY A 1 135 ? -1.776 -14.383 -11.054 1.00 89.88 135 GLY A N 1
ATOM 1109 C CA . GLY A 1 135 ? -3.013 -13.943 -10.406 1.00 89.88 135 GLY A CA 1
ATOM 1110 C C . GLY A 1 135 ? -2.914 -12.536 -9.814 1.00 89.88 135 GLY A C 1
ATOM 1111 O O . GLY A 1 135 ? -3.662 -12.195 -8.903 1.00 89.88 135 GLY A O 1
ATOM 1112 N N . MET A 1 136 ? -1.995 -11.712 -10.312 1.00 91.69 136 MET A N 1
ATOM 1113 C CA . MET A 1 136 ? -1.782 -10.334 -9.881 1.00 91.69 136 MET A CA 1
ATOM 1114 C C . MET A 1 136 ? -2.043 -9.362 -11.031 1.00 91.69 136 MET A C 1
ATOM 1116 O O . MET A 1 136 ? -2.126 -9.750 -12.193 1.00 91.69 136 MET A O 1
ATOM 1120 N N . LYS A 1 137 ? -2.177 -8.079 -10.712 1.00 91.88 137 LYS A N 1
ATOM 1121 C CA . LYS A 1 137 ? -2.204 -6.981 -11.681 1.00 91.88 137 LYS A CA 1
ATOM 1122 C C . LYS A 1 137 ? -1.426 -5.788 -11.133 1.00 91.88 137 LYS A C 1
ATOM 1124 O O . LYS A 1 137 ? -1.178 -5.679 -9.926 1.00 91.88 137 LYS A O 1
ATOM 1129 N N . LEU A 1 138 ? -1.069 -4.876 -12.027 1.00 91.12 138 LEU A N 1
ATOM 1130 C CA . LEU A 1 138 ? -0.564 -3.566 -11.635 1.00 91.12 138 LEU A CA 1
ATOM 1131 C C . LEU A 1 138 ? -1.656 -2.776 -10.894 1.00 91.12 138 LEU A C 1
ATOM 1133 O O . LEU A 1 138 ? -2.826 -2.860 -11.283 1.00 91.12 138 LEU A O 1
ATOM 1137 N N . PRO A 1 139 ? -1.311 -2.029 -9.831 1.00 90.81 139 PRO A N 1
ATOM 1138 C CA . PRO A 1 139 ? -2.277 -1.182 -9.145 1.00 90.81 139 PRO A CA 1
ATOM 1139 C C . PRO A 1 139 ? -2.664 0.006 -10.032 1.00 90.81 139 PRO A C 1
ATOM 1141 O O . PRO A 1 139 ? -1.804 0.664 -10.609 1.00 90.81 139 PRO A O 1
ATOM 1144 N N . TRP A 1 140 ? -3.954 0.308 -10.111 1.00 91.69 140 TRP A N 1
ATOM 1145 C CA . TRP A 1 140 ? -4.474 1.509 -10.767 1.00 91.69 140 TRP A CA 1
ATOM 1146 C C . TRP A 1 140 ? -4.576 2.664 -9.768 1.00 91.69 140 TRP A C 1
ATOM 1148 O O . TRP A 1 140 ? -4.554 2.455 -8.553 1.00 91.69 140 TRP A O 1
ATOM 1158 N N . LYS A 1 141 ? -4.763 3.893 -10.265 1.00 89.69 141 LYS A N 1
ATOM 1159 C CA . LYS A 1 141 ? -5.025 5.074 -9.427 1.00 89.69 141 LYS A CA 1
ATOM 1160 C C . LYS A 1 141 ? -6.182 4.792 -8.467 1.00 89.69 141 LYS A C 1
ATOM 1162 O O . LYS A 1 141 ? -6.049 5.009 -7.267 1.00 89.69 141 LYS A O 1
ATOM 1167 N N . ASP A 1 142 ? -7.260 4.209 -8.982 1.00 89.50 142 ASP A N 1
ATOM 1168 C CA . ASP A 1 142 ? -8.449 3.876 -8.198 1.00 89.50 142 ASP A CA 1
ATOM 1169 C C . ASP A 1 142 ? -8.173 2.857 -7.089 1.00 89.50 142 ASP A C 1
ATOM 1171 O O . ASP A 1 142 ? -8.791 2.934 -6.029 1.00 89.50 142 ASP A O 1
ATOM 1175 N N . ASP A 1 143 ? -7.229 1.929 -7.281 1.00 89.44 143 ASP A N 1
ATOM 1176 C CA . ASP A 1 143 ? -6.839 0.980 -6.232 1.00 89.44 143 ASP A CA 1
ATOM 1177 C C . ASP A 1 143 ? -6.160 1.716 -5.058 1.00 89.44 143 ASP A C 1
ATOM 1179 O O . ASP A 1 143 ? -6.286 1.308 -3.900 1.00 89.44 143 ASP A O 1
ATOM 1183 N N . PHE A 1 144 ? -5.436 2.810 -5.320 1.00 86.38 144 PHE A N 1
ATOM 1184 C CA . PHE A 1 144 ? -4.895 3.673 -4.266 1.00 86.38 144 PHE A CA 1
ATOM 1185 C C . PHE A 1 144 ? -5.951 4.594 -3.665 1.00 86.38 144 PHE A C 1
ATOM 1187 O O . PHE A 1 144 ? -6.016 4.708 -2.445 1.00 86.38 144 PHE A O 1
ATOM 1194 N N . THR A 1 145 ? -6.807 5.207 -4.484 1.00 86.06 145 THR A N 1
ATOM 1195 C CA . THR A 1 145 ? -7.890 6.069 -3.995 1.00 86.06 145 THR A CA 1
ATOM 1196 C C . THR A 1 145 ? -8.837 5.302 -3.073 1.00 86.06 145 THR A C 1
ATOM 1198 O O . THR A 1 145 ? -9.184 5.807 -2.009 1.00 86.06 145 THR A O 1
ATOM 1201 N N . LYS A 1 146 ? -9.213 4.066 -3.428 1.00 86.94 146 LYS A N 1
ATOM 1202 C CA . LYS A 1 146 ? -10.026 3.191 -2.569 1.00 86.94 146 LYS A CA 1
ATOM 1203 C C . LYS A 1 146 ? -9.335 2.894 -1.242 1.00 86.94 146 LYS A C 1
ATOM 1205 O O . LYS A 1 146 ? -9.965 3.029 -0.201 1.00 86.94 146 LYS A O 1
ATOM 1210 N N . ALA A 1 147 ? -8.048 2.538 -1.280 1.00 85.00 147 ALA A N 1
ATOM 1211 C CA . ALA A 1 147 ? -7.284 2.267 -0.068 1.00 85.00 147 ALA A CA 1
ATOM 1212 C C . ALA A 1 147 ? -7.214 3.505 0.838 1.00 85.00 147 ALA A C 1
ATOM 1214 O O . ALA A 1 147 ? -7.500 3.394 2.019 1.00 85.00 147 ALA A O 1
ATOM 1215 N N . LEU A 1 148 ? -6.908 4.685 0.288 1.00 82.38 148 LEU A N 1
ATOM 1216 C CA . LEU A 1 148 ? -6.808 5.929 1.058 1.00 82.38 148 LEU A CA 1
ATOM 1217 C C . LEU A 1 148 ? -8.148 6.358 1.670 1.00 82.38 148 LEU A C 1
ATOM 1219 O O . LEU A 1 148 ? -8.169 6.752 2.830 1.00 82.38 148 LEU A O 1
ATOM 1223 N N . LYS A 1 149 ? -9.260 6.233 0.934 1.00 82.50 149 LYS A N 1
ATOM 1224 C CA . LYS A 1 149 ? -10.613 6.536 1.442 1.00 82.50 149 LYS A CA 1
ATOM 1225 C C . LYS A 1 149 ? -11.063 5.604 2.570 1.00 82.50 149 LYS A C 1
ATOM 1227 O O . LYS A 1 149 ? -11.916 5.978 3.368 1.00 82.50 149 LYS A O 1
ATOM 1232 N N . ALA A 1 150 ? -10.517 4.393 2.618 1.00 84.62 150 ALA A N 1
ATOM 1233 C CA . ALA A 1 150 ? -10.856 3.408 3.634 1.00 84.62 150 ALA A CA 1
ATOM 1234 C C . ALA A 1 150 ? -10.092 3.585 4.948 1.00 84.62 150 ALA A C 1
ATOM 1236 O O . ALA A 1 150 ? -10.430 2.939 5.936 1.00 84.62 150 ALA A O 1
ATOM 1237 N N . LEU A 1 151 ? -9.056 4.423 4.972 1.00 84.38 151 LEU A N 1
ATOM 1238 C CA . LEU A 1 151 ? -8.278 4.666 6.177 1.00 84.38 151 LEU A CA 1
ATOM 1239 C C . LEU A 1 151 ? -8.958 5.699 7.083 1.00 84.38 151 LEU A C 1
ATOM 1241 O O . LEU A 1 151 ? -9.816 6.463 6.625 1.00 84.38 151 LEU A O 1
ATOM 1245 N N . PRO A 1 152 ? -8.605 5.714 8.382 1.00 79.62 152 PRO A N 1
ATOM 1246 C CA . PRO A 1 152 ? -8.991 6.784 9.294 1.00 79.62 152 PRO A CA 1
ATOM 1247 C C . PRO A 1 152 ? -8.795 8.170 8.664 1.00 79.62 152 PRO A C 1
ATOM 1249 O O . PRO A 1 152 ? -7.730 8.418 8.097 1.00 79.62 152 PRO A O 1
ATOM 1252 N N . TRP A 1 153 ? -9.797 9.051 8.821 1.00 70.94 153 TRP A N 1
ATOM 1253 C CA . TRP A 1 153 ? -9.937 10.394 8.211 1.00 70.94 153 TRP A CA 1
ATOM 1254 C C . TRP A 1 153 ? -10.650 10.500 6.848 1.00 70.94 153 TRP A C 1
ATOM 1256 O O . TRP A 1 153 ? -10.910 9.507 6.169 1.00 70.94 153 TRP A O 1
ATOM 1266 N N . ASP A 1 154 ? -11.013 11.738 6.495 1.00 61.59 154 ASP A N 1
ATOM 1267 C CA . ASP A 1 154 ? -11.646 12.120 5.233 1.00 61.59 154 ASP A CA 1
ATOM 1268 C C . ASP A 1 154 ? -10.577 12.414 4.167 1.00 61.59 154 ASP A C 1
ATOM 1270 O O . ASP A 1 154 ? -9.666 13.224 4.362 1.00 61.59 154 ASP A O 1
ATOM 1274 N N . PHE A 1 155 ? -10.667 11.723 3.034 1.00 59.69 155 PHE A N 1
ATOM 1275 C CA . PHE A 1 155 ? -9.773 11.922 1.900 1.00 59.69 155 PHE A CA 1
ATOM 1276 C C . PHE A 1 155 ? -10.201 13.190 1.153 1.00 59.69 155 PHE A C 1
ATOM 1278 O O . PHE A 1 155 ? -11.009 13.133 0.226 1.00 59.69 155 PHE A O 1
ATOM 1285 N N . THR A 1 156 ? -9.652 14.341 1.536 1.00 58.72 156 THR A N 1
ATOM 1286 C CA . THR A 1 156 ? -9.753 15.562 0.727 1.00 58.72 156 THR A CA 1
ATOM 1287 C C . THR A 1 156 ? -8.682 15.520 -0.361 1.00 58.72 156 THR A C 1
ATOM 1289 O O . THR A 1 156 ? -7.566 15.100 -0.100 1.00 58.72 156 THR A O 1
ATOM 1292 N N . GLU A 1 157 ? -8.982 15.913 -1.600 1.00 56.66 157 GLU A N 1
ATOM 1293 C CA . GLU A 1 157 ? -8.081 15.709 -2.754 1.00 56.66 157 GLU A CA 1
ATOM 1294 C C . GLU A 1 157 ? -6.818 16.614 -2.772 1.00 56.66 157 GLU A C 1
ATOM 1296 O O . GLU A 1 157 ? -6.136 16.698 -3.794 1.00 56.66 157 GLU A O 1
ATOM 1301 N N . SER A 1 158 ? -6.469 17.304 -1.673 1.00 54.69 158 SER A N 1
ATOM 1302 C CA . SER A 1 158 ? -5.402 18.319 -1.664 1.00 54.69 158 SER A CA 1
ATOM 1303 C C . SER A 1 158 ? -4.042 17.860 -1.091 1.00 54.69 158 SER A C 1
ATOM 1305 O O . SER A 1 158 ? -3.853 17.716 0.114 1.00 54.69 158 SER A O 1
ATOM 1307 N N . ASN A 1 159 ? -3.075 17.761 -2.008 1.00 58.56 159 ASN A N 1
ATOM 1308 C CA . ASN A 1 159 ? -1.615 17.982 -1.989 1.00 58.56 159 ASN A CA 1
ATOM 1309 C C . ASN A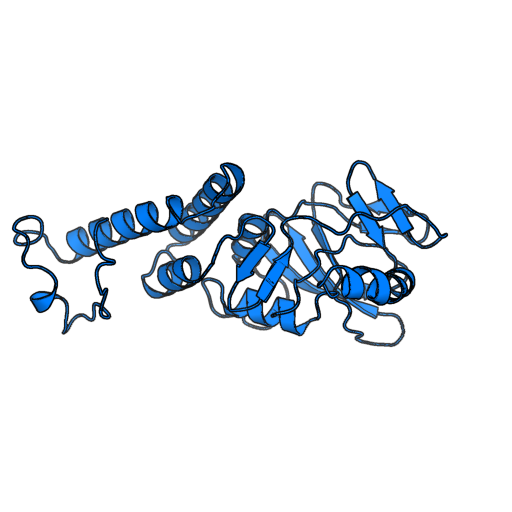 1 159 ? -0.641 17.291 -1.001 1.00 58.56 159 ASN A C 1
ATOM 1311 O O . ASN A 1 159 ? 0.480 17.032 -1.449 1.00 58.56 159 ASN A O 1
ATOM 1315 N N . TRP A 1 160 ? -0.972 16.940 0.248 1.00 69.19 160 TRP A N 1
ATOM 1316 C CA . TRP A 1 160 ? -0.113 16.066 1.089 1.00 69.19 160 TRP A CA 1
ATOM 1317 C C . TRP A 1 160 ? -0.862 15.590 2.343 1.00 69.19 160 TRP A C 1
ATOM 1319 O O . TRP A 1 160 ? -1.310 16.391 3.158 1.00 69.19 160 TRP A O 1
ATOM 1329 N N . TYR A 1 161 ? -0.995 14.279 2.501 1.00 70.12 161 TYR A N 1
ATOM 1330 C CA . TYR A 1 161 ? -1.866 13.626 3.472 1.00 70.12 161 TYR A CA 1
ATOM 1331 C C . TYR A 1 161 ? -1.067 13.049 4.630 1.00 70.12 161 TYR A C 1
ATOM 1333 O O . TYR A 1 161 ? -0.464 11.990 4.477 1.00 70.12 161 TYR A O 1
ATOM 1341 N N . THR A 1 162 ? -1.107 13.657 5.814 1.00 67.94 162 THR A N 1
ATOM 1342 C CA . THR A 1 162 ? -0.448 13.085 7.005 1.00 67.94 162 THR A CA 1
ATOM 1343 C C . THR A 1 162 ? -0.946 11.666 7.325 1.00 67.94 162 THR A C 1
ATOM 1345 O O . THR A 1 162 ? -0.196 10.843 7.833 1.00 67.94 162 THR A O 1
ATOM 1348 N N . TRP A 1 163 ? -2.182 11.316 6.955 1.00 68.94 163 TRP A N 1
ATOM 1349 C CA . TRP A 1 163 ? -2.771 9.981 7.157 1.00 68.94 163 TRP A CA 1
ATOM 1350 C C . TRP A 1 163 ? -2.321 8.916 6.150 1.00 68.94 163 TRP A C 1
ATOM 1352 O O . TRP A 1 163 ? -2.511 7.725 6.404 1.00 68.94 163 TRP A O 1
ATOM 1362 N N . ALA A 1 164 ? -1.645 9.295 5.059 1.00 70.00 164 ALA A N 1
ATOM 1363 C CA . ALA A 1 164 ? -0.874 8.337 4.263 1.00 70.00 164 ALA A CA 1
ATOM 1364 C C . ALA A 1 164 ? 0.137 7.571 5.134 1.00 70.00 164 ALA A C 1
ATOM 1366 O O . ALA A 1 164 ? 0.560 6.480 4.749 1.00 70.00 164 ALA A O 1
ATOM 1367 N N . ASN A 1 165 ? 0.439 8.097 6.332 1.00 74.94 165 ASN A N 1
ATOM 1368 C CA . ASN A 1 165 ? 1.191 7.398 7.354 1.00 74.94 165 ASN A CA 1
ATOM 1369 C C . ASN A 1 165 ? 0.646 6.034 7.728 1.00 74.94 165 ASN A C 1
ATOM 1371 O O . ASN A 1 165 ? 1.384 5.058 7.818 1.00 74.94 165 ASN A O 1
ATOM 1375 N N . ILE A 1 166 ? -0.669 5.949 7.867 1.00 82.00 166 ILE A N 1
ATOM 1376 C CA . ILE A 1 166 ? -1.338 4.694 8.171 1.00 82.00 166 ILE A CA 1
ATOM 1377 C C . ILE A 1 166 ? -1.190 3.736 6.985 1.00 82.00 166 ILE A C 1
ATOM 1379 O O . ILE A 1 166 ? -0.897 2.562 7.185 1.00 82.00 166 ILE A O 1
ATOM 1383 N N . LEU A 1 167 ? -1.311 4.228 5.745 1.00 81.44 167 LEU A N 1
ATOM 1384 C CA . LEU A 1 167 ? -1.160 3.378 4.564 1.00 81.44 167 LEU A CA 1
ATOM 1385 C C . LEU A 1 167 ? 0.255 2.797 4.453 1.00 81.44 167 LEU A C 1
ATOM 1387 O O . LEU A 1 167 ? 0.383 1.602 4.197 1.00 81.44 167 LEU A O 1
ATOM 1391 N N . TRP A 1 168 ? 1.307 3.606 4.634 1.00 80.62 168 TRP A N 1
ATOM 1392 C CA . TRP A 1 168 ? 2.682 3.100 4.528 1.00 80.62 168 TRP A CA 1
ATOM 1393 C C . TRP A 1 168 ? 3.080 2.222 5.710 1.00 80.62 168 TRP A C 1
ATOM 1395 O O . TRP A 1 168 ? 3.752 1.220 5.478 1.00 80.62 168 TRP A O 1
ATOM 1405 N N . ASN A 1 169 ? 2.606 2.525 6.926 1.00 83.88 169 ASN A N 1
ATOM 1406 C CA . ASN A 1 169 ? 2.769 1.640 8.077 1.00 83.88 169 ASN A CA 1
ATOM 1407 C C . ASN A 1 169 ? 2.136 0.281 7.774 1.00 83.88 169 ASN A C 1
ATOM 1409 O O . ASN A 1 169 ? 2.819 -0.737 7.764 1.00 83.88 169 ASN A O 1
ATOM 1413 N N . ILE A 1 170 ? 0.839 0.254 7.466 1.00 87.38 170 ILE A N 1
ATOM 1414 C CA . ILE A 1 170 ? 0.091 -0.995 7.287 1.00 87.38 170 ILE A CA 1
ATOM 1415 C C . ILE A 1 170 ? 0.623 -1.809 6.117 1.00 87.38 170 ILE A C 1
ATOM 1417 O O . ILE A 1 170 ? 0.742 -3.024 6.230 1.00 87.38 170 ILE A O 1
ATOM 1421 N N . LEU A 1 171 ? 0.952 -1.158 5.002 1.00 83.94 171 LEU A N 1
ATOM 1422 C CA . LEU A 1 171 ? 1.509 -1.854 3.851 1.00 83.94 171 LEU A CA 1
ATOM 1423 C C . LEU A 1 171 ? 2.991 -2.187 4.005 1.00 83.94 171 LEU A C 1
ATOM 1425 O O . LEU A 1 171 ? 3.501 -2.887 3.139 1.00 83.94 171 LEU A O 1
ATOM 1429 N N . ASP A 1 172 ? 3.677 -1.712 5.045 1.00 84.94 172 ASP A N 1
ATOM 1430 C CA . ASP A 1 172 ? 5.126 -1.850 5.201 1.00 84.94 172 ASP A CA 1
ATOM 1431 C C . ASP A 1 172 ? 5.854 -1.406 3.920 1.00 84.94 172 ASP A C 1
ATOM 1433 O O . ASP A 1 172 ? 6.490 -2.180 3.194 1.00 84.94 172 ASP A O 1
ATOM 1437 N N . LEU A 1 173 ? 5.587 -0.166 3.516 1.00 84.81 173 LEU A N 1
ATOM 1438 C CA . LEU A 1 173 ? 6.180 0.426 2.325 1.00 84.81 173 LEU A CA 1
ATOM 1439 C C . LEU A 1 173 ? 7.536 1.057 2.689 1.00 84.81 173 LEU A C 1
ATOM 1441 O O . LEU A 1 173 ? 7.567 1.972 3.513 1.00 84.81 173 LEU A O 1
ATOM 1445 N N . PRO A 1 174 ? 8.653 0.612 2.085 1.00 85.12 174 PRO A N 1
ATOM 1446 C CA . PRO A 1 174 ? 9.957 1.207 2.351 1.00 85.12 174 PRO A CA 1
ATOM 1447 C C . PRO A 1 174 ? 10.038 2.630 1.785 1.00 85.12 174 PRO A C 1
ATOM 1449 O O . PRO A 1 174 ? 9.444 2.927 0.747 1.00 85.12 174 PRO A O 1
ATOM 1452 N N . MET A 1 175 ? 10.842 3.492 2.419 1.00 90.94 175 MET A N 1
ATOM 1453 C CA . MET A 1 175 ? 11.250 4.793 1.864 1.00 90.94 175 MET A CA 1
ATOM 1454 C C . MET A 1 175 ? 12.236 4.577 0.705 1.00 90.94 175 MET A C 1
ATOM 1456 O O . MET A 1 175 ? 13.436 4.842 0.801 1.00 90.94 175 MET A O 1
ATOM 1460 N N . SER A 1 176 ? 11.722 3.998 -0.377 1.00 92.44 176 SER A N 1
ATOM 1461 C CA . SER A 1 176 ? 12.472 3.423 -1.491 1.00 92.44 176 SER A CA 1
ATOM 1462 C C . SER A 1 176 ? 13.158 4.452 -2.383 1.00 92.44 176 SER A C 1
ATOM 1464 O O . SER A 1 176 ? 14.027 4.091 -3.174 1.00 92.44 176 SER A O 1
ATOM 1466 N N . GLY A 1 177 ? 12.756 5.721 -2.320 1.00 94.75 177 GLY A N 1
ATOM 1467 C CA . GLY A 1 177 ? 13.126 6.711 -3.321 1.00 94.75 177 GLY A CA 1
ATOM 1468 C C . GLY A 1 177 ? 12.618 6.349 -4.723 1.00 94.75 177 GLY A C 1
ATOM 1469 O O . GLY A 1 177 ? 11.684 5.556 -4.887 1.00 94.75 177 GLY A O 1
ATOM 1470 N N . PHE A 1 178 ? 13.246 6.938 -5.736 1.00 95.31 178 PHE A N 1
ATOM 1471 C CA . PHE A 1 178 ? 12.999 6.662 -7.154 1.00 95.31 178 PHE A CA 1
ATOM 1472 C C . PHE A 1 178 ? 14.320 6.700 -7.930 1.00 95.31 178 PHE A C 1
ATOM 1474 O O . PHE A 1 178 ? 15.281 7.323 -7.475 1.00 95.31 178 PHE A O 1
ATOM 1481 N N . CYS A 1 179 ? 14.374 6.069 -9.102 1.00 95.69 179 CYS A N 1
ATOM 1482 C CA . CYS A 1 179 ? 15.523 6.180 -9.993 1.00 95.69 179 CYS A CA 1
ATOM 1483 C C . CYS A 1 179 ? 15.285 7.213 -11.095 1.00 95.69 179 CYS A C 1
ATOM 1485 O O . CYS A 1 179 ? 14.204 7.255 -11.691 1.00 95.69 179 CYS A O 1
ATOM 1487 N N . GLY A 1 180 ? 16.309 8.012 -11.391 1.00 94.62 180 GLY A N 1
ATOM 1488 C CA . GLY A 1 180 ? 16.331 8.877 -12.567 1.00 94.62 180 GLY A CA 1
ATOM 1489 C C . GLY A 1 180 ? 16.398 8.081 -13.870 1.00 94.62 180 GLY A C 1
ATOM 1490 O O . GLY A 1 180 ? 16.464 6.849 -13.878 1.00 94.62 180 GLY A O 1
ATOM 1491 N N . SER A 1 181 ? 16.410 8.794 -14.995 1.00 91.06 181 SER A N 1
ATOM 1492 C CA . SER A 1 181 ? 16.401 8.182 -16.329 1.00 91.06 181 SER A CA 1
ATOM 1493 C C . SER A 1 181 ? 17.611 7.281 -16.607 1.00 91.06 181 SER A C 1
ATOM 1495 O O . SER A 1 181 ? 17.474 6.344 -17.400 1.00 91.06 181 SER A O 1
ATOM 1497 N N . GLY A 1 182 ? 18.755 7.549 -15.961 1.00 91.25 182 GLY A N 1
ATOM 1498 C CA . GLY A 1 182 ? 19.993 6.766 -16.042 1.00 91.25 182 GLY A CA 1
ATOM 1499 C C . GLY A 1 182 ? 20.120 5.659 -14.989 1.00 91.25 182 GLY A C 1
ATOM 1500 O O . GLY A 1 182 ? 21.079 4.893 -15.024 1.00 91.25 182 GLY A O 1
ATOM 1501 N N . GLY A 1 183 ? 19.149 5.527 -14.078 1.00 92.31 183 GLY A N 1
ATOM 1502 C CA . GLY A 1 183 ? 19.146 4.507 -13.024 1.00 92.31 183 GLY A CA 1
ATOM 1503 C C . GLY A 1 183 ? 19.731 4.957 -11.684 1.00 92.31 183 GLY A C 1
ATOM 1504 O O . GLY A 1 183 ? 19.743 4.173 -10.731 1.00 92.31 183 GLY A O 1
ATOM 1505 N N . GLU A 1 184 ? 20.177 6.209 -11.573 1.00 95.94 184 GLU A N 1
ATOM 1506 C CA . GLU A 1 184 ? 20.668 6.801 -10.330 1.00 95.94 184 GLU A CA 1
ATOM 1507 C C . GLU A 1 184 ? 19.546 6.871 -9.297 1.00 95.94 184 GLU A C 1
ATOM 1509 O O . GLU A 1 184 ? 18.433 7.283 -9.615 1.00 95.94 184 GLU A O 1
ATOM 1514 N N . LEU A 1 185 ? 19.828 6.473 -8.057 1.00 96.56 185 LEU A N 1
ATOM 1515 C CA . LEU A 1 185 ? 18.831 6.422 -6.994 1.00 96.56 185 LEU A CA 1
ATOM 1516 C C . LEU A 1 185 ? 18.783 7.735 -6.211 1.00 96.56 185 LEU A C 1
ATOM 1518 O O . LEU A 1 185 ? 19.778 8.149 -5.618 1.00 96.56 185 LEU A O 1
ATOM 1522 N N . TYR A 1 186 ? 17.602 8.344 -6.152 1.00 96.12 186 TYR A N 1
ATOM 1523 C CA . TYR A 1 186 ? 17.345 9.597 -5.451 1.00 96.12 186 TYR A CA 1
ATOM 1524 C C . TYR A 1 186 ? 16.397 9.383 -4.274 1.00 96.12 186 TYR A C 1
ATOM 1526 O O . TYR A 1 186 ? 15.500 8.542 -4.325 1.00 96.12 186 TYR A O 1
ATOM 1534 N N . ASN A 1 187 ? 16.554 10.202 -3.230 1.00 94.44 187 ASN A N 1
ATOM 1535 C CA . ASN A 1 187 ? 15.604 10.334 -2.118 1.00 94.44 187 ASN A CA 1
ATOM 1536 C C . ASN A 1 187 ? 15.332 9.065 -1.287 1.00 94.44 187 ASN A C 1
ATOM 1538 O O . ASN A 1 187 ? 14.394 9.047 -0.485 1.00 94.44 187 ASN A O 1
ATOM 1542 N N . LYS A 1 188 ? 16.150 8.017 -1.433 1.00 94.25 188 LYS A N 1
ATOM 1543 C CA . LYS A 1 188 ? 16.065 6.816 -0.595 1.00 94.25 188 LYS A CA 1
ATOM 1544 C C . LYS A 1 188 ? 16.284 7.173 0.876 1.00 94.25 188 LYS A C 1
ATOM 1546 O O . LYS A 1 188 ? 17.196 7.925 1.207 1.00 94.25 188 LYS A O 1
ATOM 1551 N N . GLY A 1 189 ? 15.444 6.620 1.744 1.00 91.56 189 GLY A N 1
ATOM 1552 C CA . GLY A 1 189 ? 15.439 6.891 3.183 1.00 91.56 189 GLY A CA 1
ATOM 1553 C C . GLY A 1 189 ? 14.688 8.161 3.589 1.00 91.56 189 GLY A C 1
ATOM 1554 O O . GLY A 1 189 ? 14.467 8.351 4.775 1.00 91.56 189 GLY A O 1
ATOM 1555 N N . ILE A 1 190 ? 14.271 8.999 2.633 1.00 91.62 190 ILE A N 1
ATOM 1556 C CA . ILE A 1 190 ? 13.540 10.251 2.901 1.00 91.62 190 ILE A CA 1
ATOM 1557 C C . ILE A 1 190 ? 12.102 10.149 2.387 1.00 91.62 190 ILE A C 1
ATOM 1559 O O . ILE A 1 190 ? 11.153 10.527 3.070 1.00 91.62 190 ILE A O 1
ATOM 1563 N N . TYR A 1 191 ? 11.945 9.617 1.175 1.00 90.88 191 TYR A N 1
ATOM 1564 C CA . TYR A 1 191 ? 10.656 9.441 0.523 1.00 90.88 191 TYR A CA 1
ATOM 1565 C C . TYR A 1 191 ? 10.529 8.021 -0.014 1.00 90.88 191 TYR A C 1
ATOM 1567 O O . TYR A 1 191 ? 11.511 7.411 -0.439 1.00 90.88 191 TYR A O 1
ATOM 1575 N N . GLY A 1 192 ? 9.308 7.508 -0.059 1.00 91.25 192 GLY A N 1
ATOM 1576 C CA . GLY A 1 192 ? 8.963 6.307 -0.799 1.00 91.25 192 GLY A CA 1
ATOM 1577 C C . GLY A 1 192 ? 8.016 6.620 -1.947 1.00 91.25 192 GLY A C 1
ATOM 1578 O O . GLY A 1 192 ? 7.256 7.590 -1.911 1.00 91.25 192 GLY A O 1
ATOM 1579 N N . TYR A 1 193 ? 8.097 5.802 -2.991 1.00 91.50 193 TYR A N 1
ATOM 1580 C CA . TYR A 1 193 ? 7.281 5.942 -4.189 1.00 91.50 193 TYR A CA 1
ATOM 1581 C C . TYR A 1 193 ? 6.841 4.565 -4.657 1.00 91.50 193 TYR A C 1
ATOM 1583 O O . TYR A 1 193 ? 7.636 3.630 -4.668 1.00 91.50 193 TYR A O 1
ATOM 1591 N N . VAL A 1 194 ? 5.593 4.438 -5.093 1.00 91.94 194 VAL A N 1
ATOM 1592 C CA . VAL A 1 194 ? 5.135 3.247 -5.813 1.00 91.94 194 VAL A CA 1
ATOM 1593 C C . VAL A 1 194 ? 4.302 3.630 -7.019 1.00 91.94 194 VAL A C 1
ATOM 1595 O O . VAL A 1 194 ? 3.457 4.524 -6.949 1.00 91.94 194 VAL A O 1
ATOM 1598 N N . TRP A 1 195 ? 4.535 2.943 -8.134 1.00 93.00 195 TRP A N 1
ATOM 1599 C CA . TRP A 1 195 ? 3.800 3.210 -9.363 1.00 93.00 195 TRP A CA 1
ATOM 1600 C C . TRP A 1 195 ? 2.316 2.860 -9.266 1.00 93.00 195 TRP A C 1
ATOM 1602 O O . TRP A 1 195 ? 1.935 1.875 -8.630 1.00 93.00 195 TRP A O 1
ATOM 1612 N N . SER A 1 196 ? 1.508 3.633 -9.993 1.00 90.00 196 SER A N 1
ATOM 1613 C CA . SER A 1 196 ? 0.229 3.207 -10.556 1.00 90.00 196 SER A CA 1
ATOM 1614 C C . SER A 1 196 ? 0.399 2.937 -12.057 1.00 90.00 196 SER A C 1
ATOM 1616 O O . SER A 1 196 ? 1.264 3.527 -12.699 1.00 90.00 196 SER A O 1
ATOM 1618 N N . SER A 1 197 ? -0.432 2.063 -12.630 1.00 88.94 197 SER A N 1
ATOM 1619 C CA . SER A 1 197 ? -0.528 1.840 -14.079 1.00 88.94 197 SER A CA 1
ATOM 1620 C C . SER A 1 197 ? -1.450 2.828 -14.803 1.00 88.94 197 SER A C 1
ATOM 1622 O O . SER A 1 197 ? -1.692 2.670 -15.998 1.00 88.94 197 SER A O 1
ATOM 1624 N N . SER A 1 198 ? -2.018 3.812 -14.101 1.00 89.62 198 SER A N 1
ATOM 1625 C CA . SER A 1 198 ? -2.899 4.822 -14.697 1.00 89.62 198 SER A CA 1
ATOM 1626 C C . SER A 1 198 ? -2.102 5.963 -15.322 1.00 89.62 198 SER A C 1
ATOM 1628 O O . SER A 1 198 ? -1.344 6.646 -14.640 1.00 89.62 198 SER A O 1
ATOM 1630 N N . GLU A 1 199 ? -2.347 6.226 -16.600 1.00 87.56 199 GLU A N 1
ATOM 1631 C CA . GLU A 1 199 ? -1.796 7.383 -17.308 1.00 87.56 199 GLU A CA 1
ATOM 1632 C C . GLU A 1 199 ? -2.485 8.690 -16.878 1.00 87.56 199 GLU A C 1
ATOM 1634 O O . GLU A 1 199 ? -3.670 8.681 -16.544 1.00 87.56 199 GLU A O 1
ATOM 1639 N N . ASN A 1 200 ? -1.753 9.812 -16.875 1.00 82.25 200 ASN A N 1
ATOM 1640 C CA . ASN A 1 200 ? -2.336 11.145 -16.664 1.00 82.25 200 ASN A CA 1
ATOM 1641 C C . ASN A 1 200 ? -2.333 11.962 -17.966 1.00 82.25 200 ASN A C 1
ATOM 1643 O O . ASN A 1 200 ? -3.382 12.260 -18.526 1.00 82.25 200 ASN A O 1
ATOM 1647 N N . VAL A 1 201 ? -1.134 12.266 -18.470 1.00 80.50 201 VAL A N 1
ATOM 1648 C CA . VAL A 1 201 ? -0.875 12.937 -19.757 1.00 80.50 201 VAL A CA 1
ATOM 1649 C C . VAL A 1 201 ? 0.289 12.240 -20.464 1.00 80.50 201 VAL A C 1
ATOM 1651 O O . VAL A 1 201 ? 0.872 11.317 -19.901 1.00 80.50 201 VAL A O 1
ATOM 1654 N N . SER A 1 202 ? 0.643 12.640 -21.688 1.00 76.62 202 SER A N 1
ATOM 1655 C CA . SER A 1 202 ? 1.584 11.896 -22.545 1.00 76.62 202 SER A CA 1
ATOM 1656 C C . SER A 1 202 ? 2.929 11.551 -21.891 1.00 76.62 202 SER A C 1
ATOM 1658 O O . SER A 1 202 ? 3.455 10.471 -22.147 1.00 76.62 202 SER A O 1
ATOM 1660 N N . THR A 1 203 ? 3.474 12.424 -21.042 1.00 85.88 203 THR A N 1
ATOM 1661 C CA . THR A 1 203 ? 4.769 12.219 -20.363 1.00 85.88 203 THR A CA 1
ATOM 1662 C C . THR A 1 203 ? 4.642 11.710 -18.935 1.00 85.88 203 THR A C 1
ATOM 1664 O O . THR A 1 203 ? 5.616 11.197 -18.397 1.00 85.88 203 THR A O 1
ATOM 1667 N N . ASP A 1 204 ? 3.451 11.787 -18.336 1.00 89.06 204 ASP A N 1
ATOM 1668 C CA . ASP A 1 204 ? 3.278 11.585 -16.899 1.00 89.06 204 ASP A CA 1
ATOM 1669 C C . ASP A 1 204 ? 2.325 10.429 -16.600 1.00 89.06 204 ASP A C 1
ATOM 1671 O O . ASP A 1 204 ? 1.381 10.126 -17.342 1.00 89.06 204 ASP A O 1
ATOM 1675 N N . THR A 1 205 ? 2.558 9.784 -15.469 1.00 89.31 205 THR A N 1
ATOM 1676 C CA . THR A 1 205 ? 1.730 8.698 -14.946 1.00 89.31 205 THR A CA 1
ATOM 1677 C C . THR A 1 205 ? 1.534 8.856 -13.446 1.00 89.31 205 THR A C 1
ATOM 1679 O O . THR A 1 205 ? 2.344 9.489 -12.767 1.00 89.31 205 THR A O 1
ATOM 1682 N N . TRP A 1 206 ? 0.442 8.298 -12.931 1.00 91.88 206 TRP A N 1
ATOM 1683 C CA . TRP A 1 206 ? 0.110 8.378 -11.518 1.00 91.88 206 TRP A CA 1
ATOM 1684 C C . TRP A 1 206 ? 1.076 7.556 -10.659 1.00 91.88 206 TRP A C 1
ATOM 1686 O O . TRP A 1 206 ? 1.475 6.450 -11.026 1.00 91.88 206 TRP A O 1
ATOM 1696 N N . ASP A 1 207 ? 1.399 8.060 -9.475 1.00 90.88 207 ASP A N 1
ATOM 1697 C CA . ASP A 1 207 ? 2.115 7.335 -8.431 1.00 90.88 207 ASP A CA 1
ATOM 1698 C C . ASP A 1 207 ? 1.564 7.671 -7.044 1.00 90.88 207 ASP A C 1
ATOM 1700 O O . ASP A 1 207 ? 0.791 8.614 -6.853 1.00 90.88 207 ASP A O 1
ATOM 1704 N N . PHE A 1 208 ? 1.947 6.856 -6.066 1.00 89.12 208 PHE A N 1
ATOM 1705 C CA . PHE A 1 208 ? 1.757 7.164 -4.659 1.00 89.12 208 PHE A CA 1
ATOM 1706 C C . PHE A 1 208 ? 3.117 7.470 -4.036 1.00 89.12 208 PHE A C 1
ATOM 1708 O O . PHE A 1 208 ? 3.960 6.578 -3.921 1.00 89.12 208 PHE A O 1
ATOM 1715 N N . GLY A 1 209 ? 3.325 8.733 -3.668 1.00 90.06 209 GLY A N 1
ATOM 1716 C CA . GLY A 1 209 ? 4.516 9.205 -2.963 1.00 90.06 209 GLY A CA 1
ATOM 1717 C C . GLY A 1 209 ? 4.226 9.406 -1.480 1.00 90.06 209 GLY A C 1
ATOM 1718 O O . GLY A 1 209 ? 3.133 9.844 -1.128 1.00 90.06 209 GLY A O 1
ATOM 1719 N N . PHE A 1 210 ? 5.180 9.099 -0.608 1.00 88.69 210 PHE A N 1
ATOM 1720 C CA . PHE A 1 210 ? 5.022 9.209 0.844 1.00 88.69 210 PHE A CA 1
ATOM 1721 C C . PHE A 1 210 ? 6.349 9.521 1.551 1.00 88.69 210 PHE A C 1
ATOM 1723 O O . PHE A 1 210 ? 7.425 9.336 0.987 1.00 88.69 210 PHE A O 1
ATOM 1730 N N . SER A 1 211 ? 6.254 10.026 2.775 1.00 86.69 211 SER A N 1
ATOM 1731 C CA . SER A 1 211 ? 7.322 10.305 3.735 1.00 86.69 211 SER A CA 1
ATOM 1732 C C . SER A 1 211 ? 6.809 10.042 5.155 1.00 86.69 211 SER A C 1
ATOM 1734 O O . SER A 1 211 ? 5.669 9.619 5.348 1.00 86.69 211 SER A O 1
ATOM 1736 N N . GLU A 1 212 ? 7.636 10.314 6.162 1.00 80.06 212 GLU A N 1
ATOM 1737 C CA . GLU A 1 212 ? 7.229 10.251 7.573 1.00 80.06 212 GLU A CA 1
ATOM 1738 C C . GLU A 1 212 ? 6.132 11.269 7.935 1.00 80.06 212 GLU A C 1
ATOM 1740 O O . GLU A 1 212 ? 5.408 11.074 8.908 1.00 80.06 212 GLU A O 1
ATOM 1745 N N . ASP A 1 213 ? 5.968 12.329 7.141 1.00 78.69 213 ASP A N 1
ATOM 1746 C CA . ASP A 1 213 ? 5.008 13.413 7.395 1.00 78.69 213 ASP A CA 1
ATOM 1747 C C . ASP A 1 213 ? 3.685 13.250 6.637 1.00 78.69 213 ASP A C 1
ATOM 1749 O O . ASP A 1 213 ? 2.756 14.046 6.815 1.00 78.69 213 ASP A O 1
ATOM 1753 N N . GLY A 1 214 ? 3.591 12.252 5.758 1.00 80.81 214 GLY A N 1
ATOM 1754 C CA . GLY A 1 214 ? 2.402 12.001 4.961 1.00 80.81 214 GLY A CA 1
ATOM 1755 C C . GLY A 1 214 ? 2.693 11.500 3.556 1.00 80.81 214 GLY A C 1
ATOM 1756 O O . GLY A 1 214 ? 3.729 10.917 3.283 1.00 80.81 214 GLY A O 1
ATOM 1757 N N . GLY A 1 215 ? 1.764 11.705 2.632 1.00 83.62 215 GLY A N 1
ATOM 1758 C CA . GLY A 1 215 ? 1.899 11.214 1.265 1.00 83.62 215 GLY A CA 1
ATOM 1759 C C . GLY A 1 215 ? 0.785 11.694 0.359 1.00 83.62 215 GLY A C 1
ATOM 1760 O O . GLY A 1 215 ? -0.165 12.319 0.806 1.00 83.62 215 GLY A O 1
ATOM 1761 N N . ARG A 1 216 ? 0.884 11.441 -0.937 1.00 84.94 216 ARG A N 1
ATOM 1762 C CA . ARG A 1 216 ? -0.086 11.912 -1.924 1.00 84.94 216 ARG A CA 1
ATOM 1763 C C . ARG A 1 216 ? -0.197 10.952 -3.091 1.00 84.94 216 ARG A C 1
ATOM 1765 O O . ARG A 1 216 ? 0.760 10.261 -3.436 1.00 84.94 216 ARG A O 1
ATOM 1772 N N . LEU A 1 217 ? -1.353 10.994 -3.744 1.00 86.56 217 LEU A N 1
ATOM 1773 C CA . LEU A 1 217 ? -1.457 10.548 -5.126 1.00 86.56 217 LEU A CA 1
ATOM 1774 C C . LEU A 1 217 ? -1.026 11.699 -6.023 1.00 86.56 217 LEU A C 1
ATOM 1776 O O . LEU A 1 217 ? -1.644 12.761 -6.001 1.00 86.56 217 LEU A O 1
ATOM 1780 N N . GLY A 1 218 ? 0.060 11.492 -6.755 1.00 87.19 218 GLY A N 1
ATOM 1781 C CA . GLY A 1 218 ? 0.625 12.469 -7.671 1.00 87.19 218 GLY A CA 1
ATOM 1782 C C . GLY A 1 218 ? 0.721 11.911 -9.079 1.00 87.19 218 GLY A C 1
ATOM 1783 O O . GLY A 1 218 ? 0.308 10.786 -9.356 1.00 87.19 218 GLY A O 1
ATOM 1784 N N . TRP A 1 219 ? 1.280 12.719 -9.967 1.00 87.62 219 TRP A N 1
ATOM 1785 C CA . TRP A 1 219 ? 1.725 12.287 -11.280 1.00 87.62 219 TRP A CA 1
ATOM 1786 C C . TRP A 1 219 ? 3.183 12.685 -11.456 1.00 87.62 219 TRP A C 1
ATOM 1788 O O . TRP A 1 219 ? 3.622 13.726 -10.967 1.00 87.62 219 TRP A O 1
ATOM 1798 N N . ASN A 1 220 ? 3.935 11.824 -12.125 1.00 89.19 220 ASN A N 1
ATOM 1799 C CA . ASN A 1 220 ? 5.363 11.982 -12.319 1.00 89.19 220 ASN A CA 1
ATOM 1800 C C . ASN A 1 220 ? 5.784 11.492 -13.705 1.00 89.19 220 ASN A C 1
ATOM 1802 O O . ASN A 1 220 ? 5.110 10.650 -14.303 1.00 89.19 220 ASN A O 1
ATOM 1806 N N . ASP A 1 221 ? 6.931 11.993 -14.162 1.00 91.62 221 ASP A N 1
ATOM 1807 C CA . ASP A 1 221 ? 7.538 11.652 -15.449 1.00 91.62 221 ASP A CA 1
ATOM 1808 C C . ASP A 1 221 ? 7.738 10.128 -15.594 1.00 91.62 221 ASP A C 1
ATOM 1810 O O . ASP A 1 221 ? 8.304 9.464 -14.712 1.00 91.62 221 ASP A O 1
ATOM 1814 N N . ARG A 1 222 ? 7.266 9.579 -16.722 1.00 91.38 222 ARG A N 1
ATOM 1815 C CA . ARG A 1 222 ? 7.388 8.167 -17.135 1.00 91.38 222 ARG A CA 1
ATOM 1816 C C . ARG A 1 222 ? 8.842 7.724 -17.337 1.00 91.38 222 ARG A C 1
ATOM 1818 O O . ARG A 1 222 ? 9.113 6.522 -17.290 1.00 91.38 222 ARG A O 1
ATOM 1825 N N . GLY A 1 223 ? 9.755 8.670 -17.564 1.00 91.19 223 GLY A N 1
ATOM 1826 C CA . GLY A 1 223 ? 11.194 8.467 -17.715 1.00 91.19 223 GLY A CA 1
ATOM 1827 C C . GLY A 1 223 ? 11.908 8.093 -16.414 1.00 91.19 223 GLY A C 1
ATOM 1828 O O . GLY A 1 223 ? 12.984 7.497 -16.462 1.00 91.19 223 GLY A O 1
ATOM 1829 N N . TYR A 1 224 ? 11.300 8.365 -15.258 1.00 94.19 224 TYR A N 1
ATOM 1830 C CA . TYR A 1 224 ? 11.792 7.897 -13.964 1.00 94.19 224 TYR A CA 1
ATOM 1831 C C . TYR A 1 224 ? 11.282 6.498 -13.645 1.00 94.19 224 TYR A C 1
ATOM 1833 O O . TYR A 1 224 ? 10.235 6.068 -14.125 1.00 94.19 224 TYR A O 1
ATOM 1841 N N . ALA A 1 225 ? 12.015 5.782 -12.800 1.00 94.75 225 ALA A N 1
ATOM 1842 C CA . ALA A 1 225 ? 11.644 4.443 -12.382 1.00 94.75 225 ALA A CA 1
ATOM 1843 C C . ALA A 1 225 ? 11.305 4.381 -10.894 1.00 94.75 225 ALA A C 1
ATOM 1845 O O . ALA A 1 225 ? 11.955 5.007 -10.059 1.00 94.75 225 ALA A O 1
ATOM 1846 N N . ARG A 1 226 ? 10.278 3.602 -10.552 1.00 94.75 226 ARG A N 1
ATOM 1847 C CA . ARG A 1 226 ? 9.798 3.423 -9.174 1.00 94.75 226 ARG A CA 1
ATOM 1848 C C . ARG A 1 226 ? 9.501 1.949 -8.906 1.00 94.75 226 ARG A C 1
ATOM 1850 O O . ARG A 1 226 ? 9.227 1.207 -9.857 1.00 94.75 226 ARG A O 1
ATOM 1857 N N . PRO A 1 227 ? 9.526 1.512 -7.640 1.00 94.38 227 PRO A N 1
ATOM 1858 C CA . PRO A 1 227 ? 9.005 0.212 -7.260 1.00 94.38 227 PRO A CA 1
ATOM 1859 C C . PRO A 1 227 ? 7.508 0.104 -7.526 1.00 94.38 227 PRO A C 1
ATOM 1861 O O . PRO A 1 227 ? 6.786 1.095 -7.660 1.00 94.38 227 PRO A O 1
ATOM 1864 N N . VAL A 1 228 ? 7.022 -1.131 -7.581 1.00 92.44 228 VAL A N 1
ATOM 1865 C CA . VAL A 1 228 ? 5.601 -1.425 -7.769 1.00 92.44 228 VAL A CA 1
ATOM 1866 C C . VAL A 1 228 ? 5.183 -2.429 -6.720 1.00 92.44 228 VAL A C 1
ATOM 1868 O O . V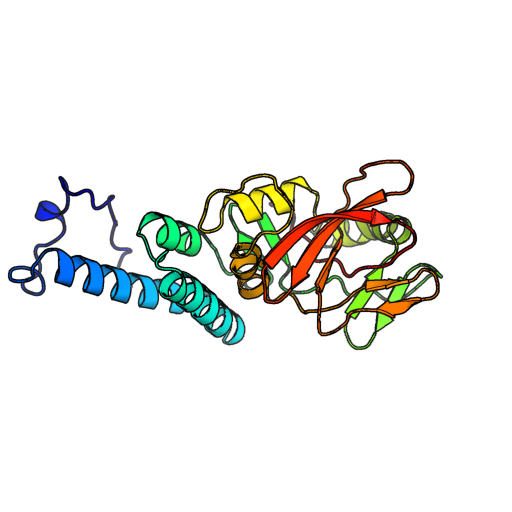AL A 1 228 ? 5.845 -3.453 -6.561 1.00 92.44 228 VAL A O 1
ATOM 1871 N N . ARG A 1 229 ? 4.060 -2.169 -6.049 1.00 91.75 229 ARG A N 1
ATOM 1872 C CA . ARG A 1 229 ? 3.407 -3.147 -5.177 1.00 91.75 229 ARG A CA 1
ATOM 1873 C C .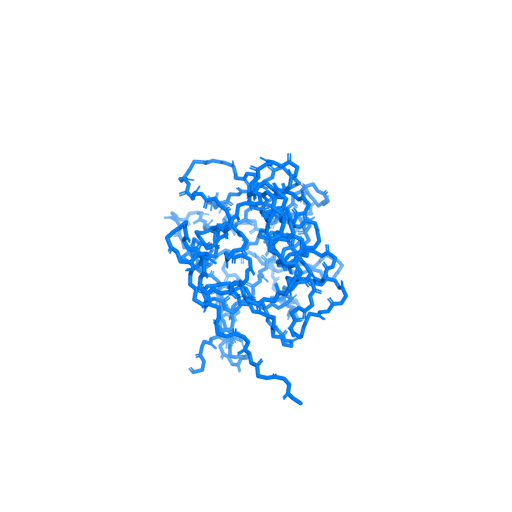 ARG A 1 229 ? 2.162 -3.694 -5.875 1.00 91.75 229 ARG A C 1
ATOM 1875 O O . ARG A 1 229 ? 1.164 -2.972 -5.941 1.00 91.75 229 ARG A O 1
ATOM 1882 N N . PRO A 1 230 ? 2.211 -4.919 -6.432 1.00 92.38 230 PRO A N 1
ATOM 1883 C CA . PRO A 1 230 ? 1.081 -5.492 -7.152 1.00 92.38 230 PRO A CA 1
ATOM 1884 C C . PRO A 1 230 ? -0.155 -5.646 -6.269 1.00 92.38 230 PRO A C 1
ATOM 1886 O O . PRO A 1 230 ? -0.074 -5.708 -5.038 1.00 92.38 230 PRO A O 1
ATOM 1889 N N . VAL A 1 231 ? -1.306 -5.775 -6.917 1.00 93.31 231 VAL A N 1
ATOM 1890 C CA . VAL A 1 231 ? -2.545 -6.209 -6.269 1.00 93.31 231 VAL A CA 1
ATOM 1891 C C . VAL A 1 231 ? -2.927 -7.588 -6.786 1.00 93.31 231 VAL A C 1
ATOM 1893 O O . VAL A 1 231 ? -2.739 -7.896 -7.963 1.00 93.31 231 VAL A O 1
ATOM 1896 N N . LEU A 1 232 ? -3.445 -8.431 -5.903 1.00 92.25 232 LEU A N 1
ATOM 1897 C CA . LEU A 1 232 ? -3.967 -9.739 -6.262 1.00 92.25 232 LEU A CA 1
ATOM 1898 C C . LEU A 1 232 ? -5.314 -9.545 -6.961 1.00 92.25 232 LEU A C 1
ATOM 1900 O O . LEU A 1 232 ? -6.129 -8.712 -6.555 1.00 92.25 232 LEU A O 1
ATOM 1904 N N . LYS A 1 233 ? -5.553 -10.320 -8.016 1.00 87.62 233 LYS A N 1
ATOM 1905 C CA . LYS A 1 233 ? -6.868 -10.403 -8.643 1.00 87.62 233 LYS A CA 1
ATOM 1906 C C . LYS A 1 233 ? -7.810 -11.111 -7.675 1.00 87.62 233 LYS A C 1
ATOM 1908 O O . LYS A 1 233 ? -7.451 -12.131 -7.087 1.00 87.62 233 LYS A O 1
ATOM 1913 N N . SER A 1 234 ? -9.002 -10.556 -7.496 1.00 71.69 234 SER A N 1
ATOM 1914 C CA . SER A 1 234 ? -10.086 -11.277 -6.836 1.00 71.69 234 SER A CA 1
ATOM 1915 C C . SER A 1 234 ? -10.355 -12.556 -7.630 1.00 71.69 234 SER A C 1
ATOM 1917 O O . SER A 1 234 ? -10.428 -12.492 -8.859 1.00 71.69 234 SER A O 1
ATOM 1919 N N . ALA A 1 235 ? -10.396 -13.692 -6.930 1.00 54.06 235 ALA A N 1
ATOM 1920 C CA . ALA A 1 235 ? -10.791 -14.974 -7.507 1.00 54.06 235 ALA A CA 1
ATOM 1921 C C . ALA A 1 235 ? -12.246 -14.931 -7.987 1.00 54.06 235 ALA A C 1
ATOM 1923 O O . ALA A 1 235 ? -13.034 -14.174 -7.370 1.00 54.06 235 ALA A O 1
#

Radius of gyration: 20.37 Å; chains: 1; bounding box: 50×41×61 Å

Sequence (235 aa):
MTPPIDWMEVTAENAPKILKTDEFRDLKEEELVILLNAKRHENLLNKPNMTPTDKANMEKSIKFLIDKKMDTEENLKKLEAINYGSNYIEIWGVKRARQNLKVEPNGENIFKHGDEVYFKFDALKEQNKLLDKQGMKLPWKDDFTKALKALPWDFTESNWYTWANILWNILDLPMSGFCGSGGELYNKGIYGYVWSSSENVSTDTWDFGFSEDGGRLGWNDRGYARPVRPVLKSA

Organism: NCBI:txid1234023

Secondary structure (DSSP, 8-state):
-PPPP------TTTHHHH--SGGGTT--HHHHHHHHHHHHHHHHHT-TT--HHHHHHHHHHHHHHHHTT---HHHHHHHHT-EE-SSEEEETTEEEESS-------STTEEEETTEEEE-HHHHHHTHHHHHHTTEEPPPHHHHHHHHHTSSS----SS-BTTHHHHHHHHT-----EE-TTS-EESTTT-EEEEEEEEEETTEEEEEEEETTEEEEEEEETTSBB----EEPP-

Foldseek 3Di:
DDDPDPDDDDDPVCVVPPPPDPVPPPDDPVRVQVVVLVVLLVCLLPAPQDDPLLNVLSVVLCVVCVVVVNSDPLQSVLSVQWHHDNQFIDRQNWTWGLDWDDDDDDDLAWADDPRFIWGQLVRLVVCQVVQVVVQWGFAAPVSVVSRQCSHRDHDDQDDWAQRVSSVCSNSVFAQQAKAALNRHGPRGPAKAKAFGNACDDPQKGWIWMAGNRGIHTDIDGSSIIHITTITGHDD